Protein AF-A0A7S2CDF9-F1 (afdb_monomer)

Nearest PDB structures (foldseek):
  5vot-assembly1_G  TM=5.058E-01  e=6.006E+00  Rattus norvegicus

Solvent-accessible surface area (backbone atoms only — not comparable to full-atom values): 10923 Å² total; per-residue (Å²): 136,83,83,78,74,82,75,76,84,87,80,72,85,72,79,72,66,89,80,47,72,50,45,56,50,13,51,52,32,35,52,52,11,50,41,24,54,78,42,46,69,57,45,59,43,66,52,103,54,102,50,75,40,84,44,85,69,77,75,75,76,79,76,70,77,74,69,83,80,68,97,65,74,93,70,85,72,75,78,77,80,76,66,86,74,40,54,68,56,45,43,50,40,26,42,51,11,27,53,38,28,25,51,10,32,51,32,37,52,82,58,93,39,56,67,26,41,33,44,24,10,52,28,23,34,54,24,11,52,49,35,39,49,40,44,36,56,56,72,33,65,75,45,91,66,99,48,72,59,51,56,52,14,51,51,30,31,53,49,9,55,43,29,54,78,63,51,69,76,68,80,71,75,74,77,74,72,69,66,72,70,66,69,75,77,118

Foldseek 3Di:
DDPPPPDDDPDDDPPPPPDDPLQVVLVVLLVQLCCLQPPVVQQCDDDPDPDHRVDDDPPQPPPPVDDPDDPDDPDPPPPHDPDPDALVNSLVSNLVSLVSNLVSLLSNPVPLDLNSLLSSLVSLLVSLVSLVCSCCVRVVVVPDDDDCSNVSSVVSNVSSVCSNPVPDHPDDPPPPPPVVVVVVPD

Sequence (186 aa):
EEIRVLQYPQAGIPRMPHGDFSDLSALVMVGAACAMMFKPASMFTPLPLPLKPFFDVPPPPAVEEAAPVEEAAPVDVPPPVADPMTPALESMIRMCGGFIFILGCALFTVRWNTLNGKLTGLACIACGANIAYTTYQVLDKEVFMPRPFYGAAAWCFLTGVKLMFFANPMLKPAAVDKDDSVKKKK

Structure (mmCIF, N/CA/C/O backbone):
data_AF-A0A7S2CDF9-F1
#
_entry.id   AF-A0A7S2CDF9-F1
#
loop_
_atom_site.group_PDB
_atom_site.id
_atom_site.type_symbol
_atom_site.label_atom_id
_atom_site.label_alt_id
_atom_site.label_comp_id
_atom_site.label_asym_id
_atom_site.label_entity_id
_atom_site.label_seq_id
_atom_site.pdbx_PDB_ins_code
_atom_site.Cartn_x
_atom_site.Cartn_y
_atom_site.Cartn_z
_atom_site.occupancy
_atom_site.B_iso_or_equiv
_atom_site.auth_seq_id
_atom_site.auth_comp_id
_atom_site.auth_asym_id
_atom_site.auth_atom_id
_atom_site.pdbx_PDB_model_num
ATOM 1 N N . GLU A 1 1 ? -0.607 7.184 -46.685 1.00 50.19 1 GLU A N 1
ATOM 2 C CA . GLU A 1 1 ? -0.710 8.242 -45.665 1.00 50.19 1 GLU A CA 1
ATOM 3 C C . GLU A 1 1 ? 0.462 8.065 -44.716 1.00 50.19 1 GLU A C 1
ATOM 5 O O . GLU A 1 1 ? 0.525 7.099 -43.968 1.00 50.19 1 GLU A O 1
ATOM 10 N N . GLU A 1 2 ? 1.496 8.867 -44.932 1.00 45.16 2 GLU A N 1
ATOM 11 C CA . GLU A 1 2 ? 2.811 8.705 -44.320 1.00 45.16 2 GLU A CA 1
ATOM 12 C C . GLU A 1 2 ? 2.792 9.434 -42.972 1.00 45.16 2 GLU A C 1
ATOM 14 O O . GLU A 1 2 ? 2.811 10.664 -42.919 1.00 45.16 2 GLU A O 1
ATOM 19 N N . ILE A 1 3 ? 2.685 8.689 -41.870 1.00 47.50 3 ILE A N 1
ATOM 20 C CA . ILE A 1 3 ? 2.777 9.264 -40.526 1.00 47.50 3 ILE A CA 1
ATOM 21 C C . ILE A 1 3 ? 4.238 9.678 -40.322 1.00 47.50 3 ILE A C 1
ATOM 23 O O . ILE A 1 3 ? 5.070 8.890 -39.873 1.00 47.50 3 ILE A O 1
ATOM 27 N N . ARG A 1 4 ? 4.571 10.922 -40.688 1.00 43.94 4 ARG A N 1
ATOM 28 C CA . ARG A 1 4 ? 5.838 11.559 -40.313 1.00 43.94 4 ARG A CA 1
ATOM 29 C C . ARG A 1 4 ? 5.857 11.724 -38.801 1.00 43.94 4 ARG A C 1
ATOM 31 O O . ARG A 1 4 ? 5.366 12.710 -38.256 1.00 43.94 4 ARG A O 1
ATOM 38 N N . VAL A 1 5 ? 6.441 10.744 -38.124 1.00 47.56 5 VAL A N 1
ATOM 39 C CA . VAL A 1 5 ? 6.848 10.866 -36.727 1.00 47.56 5 VAL A CA 1
ATOM 40 C C . VAL A 1 5 ? 7.951 11.922 -36.690 1.00 47.56 5 VAL A C 1
ATOM 42 O O . VAL A 1 5 ? 9.089 11.658 -37.071 1.00 47.56 5 VAL A O 1
ATOM 45 N N . LEU A 1 6 ? 7.589 13.145 -36.302 1.00 45.25 6 LEU A N 1
ATOM 46 C CA . LEU A 1 6 ? 8.513 14.247 -36.044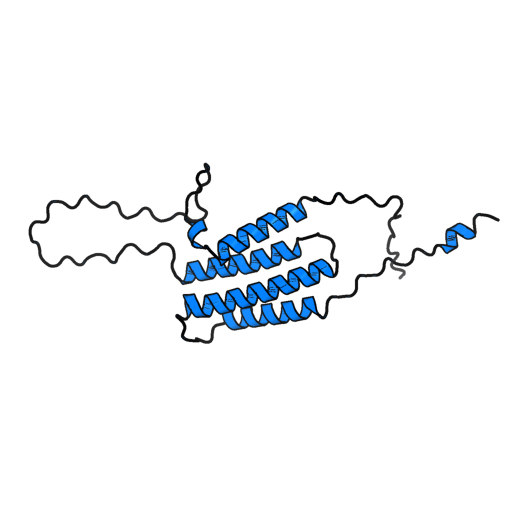 1.00 45.25 6 LEU A CA 1
ATOM 47 C C . LEU A 1 6 ? 9.556 13.796 -35.008 1.00 45.25 6 LEU A C 1
ATOM 49 O O . LEU A 1 6 ? 9.307 13.794 -33.804 1.00 45.25 6 LEU A O 1
ATOM 53 N N . GLN A 1 7 ? 10.727 13.378 -35.488 1.00 46.00 7 GLN A N 1
ATOM 54 C CA . GLN A 1 7 ? 11.901 13.129 -34.661 1.00 46.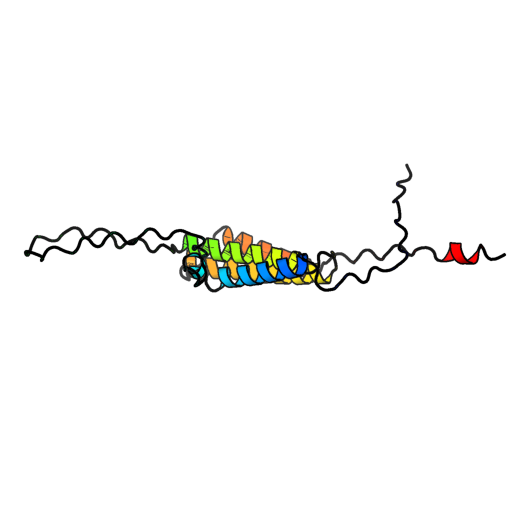00 7 GLN A CA 1
ATOM 55 C C . GLN A 1 7 ? 12.475 14.474 -34.213 1.00 46.00 7 GLN A C 1
ATOM 57 O O . GLN A 1 7 ? 12.997 15.243 -35.019 1.00 46.00 7 GLN A O 1
ATOM 62 N N . TYR A 1 8 ? 12.396 14.757 -32.913 1.00 42.59 8 TYR A N 1
ATOM 63 C CA . TYR A 1 8 ? 13.126 15.871 -32.316 1.00 42.59 8 TYR A CA 1
ATOM 64 C C . TYR A 1 8 ? 14.634 15.558 -32.309 1.00 42.59 8 TYR A C 1
ATOM 66 O O . TYR A 1 8 ? 15.024 14.476 -31.853 1.00 42.59 8 TYR A O 1
ATOM 74 N N . PRO A 1 9 ? 15.500 16.469 -32.790 1.00 47.16 9 PRO A N 1
ATOM 75 C CA . PRO A 1 9 ? 16.939 16.245 -32.825 1.00 47.16 9 PRO A CA 1
ATOM 76 C C . PRO A 1 9 ? 17.515 16.143 -31.405 1.00 47.16 9 PRO A C 1
ATOM 78 O O . PRO A 1 9 ? 17.477 17.087 -30.620 1.00 47.16 9 PRO A O 1
ATOM 81 N N . GLN A 1 10 ? 18.075 14.975 -31.089 1.00 56.50 10 GLN A N 1
ATOM 82 C CA . GLN A 1 10 ? 18.788 14.666 -29.844 1.00 56.50 10 GLN A CA 1
ATOM 83 C C . GLN A 1 10 ? 20.235 15.191 -29.911 1.00 56.50 10 GLN A C 1
ATOM 85 O O . GLN A 1 10 ? 21.187 14.416 -30.000 1.00 56.50 10 GLN A O 1
ATOM 90 N N . ALA A 1 11 ? 20.419 16.512 -29.906 1.00 50.03 11 ALA A N 1
ATOM 91 C CA . ALA A 1 11 ? 21.741 17.135 -29.836 1.00 50.03 11 ALA A CA 1
ATOM 92 C C . ALA A 1 11 ? 21.957 17.761 -28.450 1.00 50.03 11 ALA A C 1
ATOM 94 O O . ALA A 1 11 ? 21.448 18.837 -28.155 1.00 50.03 11 ALA A O 1
ATOM 95 N N . GLY A 1 12 ? 22.722 17.055 -27.611 1.00 50.34 12 GLY A N 1
ATOM 96 C CA . GLY A 1 12 ? 23.056 17.442 -26.241 1.00 50.34 12 GLY A CA 1
ATOM 97 C C . GLY A 1 12 ? 22.211 16.673 -25.240 1.00 50.34 12 GLY A C 1
ATOM 98 O O . GLY A 1 12 ? 21.148 17.143 -24.866 1.00 50.34 12 GLY A O 1
ATOM 99 N N . ILE A 1 13 ? 22.672 15.485 -24.824 1.00 55.19 13 ILE A N 1
ATOM 100 C CA . ILE A 1 13 ? 22.040 14.708 -23.748 1.00 55.19 13 ILE A CA 1
ATOM 101 C C . ILE A 1 13 ? 21.943 15.648 -22.543 1.00 55.19 13 ILE A C 1
ATOM 103 O O . ILE A 1 13 ? 22.986 15.951 -21.949 1.00 55.19 13 ILE A O 1
ATOM 107 N N . PRO A 1 14 ? 20.745 16.138 -22.170 1.00 54.97 14 PRO A N 1
ATOM 108 C CA . PRO A 1 14 ? 20.609 16.870 -20.932 1.00 54.97 14 PRO A CA 1
ATOM 109 C C . PRO A 1 14 ? 21.028 15.864 -19.868 1.00 54.97 14 PRO A C 1
ATOM 111 O O . PRO A 1 14 ? 20.448 14.775 -19.789 1.00 54.97 14 PRO A O 1
ATOM 114 N N . ARG A 1 15 ? 22.077 16.173 -19.096 1.00 53.56 15 ARG A N 1
ATOM 115 C CA . ARG A 1 15 ? 22.289 15.508 -17.810 1.00 53.56 15 ARG A CA 1
ATOM 116 C C . ARG A 1 15 ? 20.998 15.754 -17.053 1.00 53.56 15 ARG A C 1
ATOM 118 O O . ARG A 1 15 ? 20.810 16.843 -16.529 1.00 53.56 15 ARG A O 1
ATOM 125 N N . MET A 1 16 ? 20.072 14.805 -17.115 1.00 50.56 16 MET A N 1
ATOM 126 C CA . MET A 1 16 ? 18.834 14.933 -16.374 1.00 50.56 16 MET A CA 1
ATOM 127 C C . MET A 1 16 ? 19.269 14.863 -14.917 1.00 50.56 16 MET A C 1
ATOM 129 O O . MET A 1 16 ? 19.867 13.846 -14.538 1.00 50.56 16 MET A O 1
ATOM 133 N N . PRO A 1 17 ? 19.126 15.962 -14.167 1.00 52.62 17 PRO A N 1
ATOM 134 C CA . PRO A 1 17 ? 19.620 16.023 -12.811 1.00 52.62 17 PRO A CA 1
ATOM 135 C C . PRO A 1 17 ? 18.918 14.910 -12.038 1.00 52.62 17 PRO A C 1
ATOM 137 O O . PRO A 1 17 ? 17.702 14.891 -11.908 1.00 52.62 17 PRO A O 1
ATOM 140 N N . HIS A 1 18 ? 19.680 13.916 -11.590 1.00 50.41 18 HIS A N 1
ATOM 141 C CA . HIS A 1 18 ? 19.177 12.972 -10.606 1.00 50.41 18 HIS A CA 1
ATOM 142 C C . HIS A 1 18 ? 18.735 13.799 -9.387 1.00 50.41 18 HIS A C 1
ATOM 144 O O . HIS A 1 18 ? 19.562 14.510 -8.817 1.00 50.41 18 HIS A O 1
ATOM 150 N N . GLY A 1 19 ? 17.435 13.775 -9.064 1.00 56.75 19 GLY A N 1
ATOM 151 C CA . GLY A 1 19 ? 16.815 14.674 -8.080 1.00 56.75 19 GLY A CA 1
ATOM 152 C C . GLY A 1 19 ? 15.595 15.470 -8.570 1.00 56.75 19 GLY A C 1
ATOM 153 O O . GLY A 1 19 ? 15.338 16.550 -8.042 1.00 56.75 19 GLY A O 1
ATOM 154 N N . ASP A 1 20 ? 14.844 14.977 -9.559 1.00 75.94 20 ASP A N 1
ATOM 155 C CA . ASP A 1 20 ? 13.615 15.636 -10.014 1.00 75.94 20 ASP A CA 1
ATOM 156 C C . ASP A 1 20 ? 12.506 15.557 -8.945 1.00 75.94 20 ASP A C 1
ATOM 158 O O . ASP A 1 20 ? 12.428 14.613 -8.154 1.00 75.94 20 ASP A O 1
ATOM 162 N N . PHE A 1 21 ? 11.598 16.540 -8.941 1.00 83.94 21 PHE A N 1
ATOM 163 C CA . PHE A 1 21 ? 10.460 16.635 -8.011 1.00 83.94 21 PHE A CA 1
ATOM 164 C C . PHE A 1 21 ? 9.627 15.341 -7.923 1.00 83.94 21 PHE A C 1
ATOM 166 O O . PHE A 1 21 ? 9.031 15.046 -6.883 1.00 83.94 21 PHE A O 1
ATOM 173 N N . SER A 1 22 ? 9.609 14.540 -8.992 1.00 85.00 22 SER A N 1
ATOM 174 C CA . SER A 1 22 ? 8.950 13.236 -9.011 1.00 85.00 22 SER A CA 1
ATOM 175 C C . SER A 1 22 ? 9.561 12.228 -8.045 1.00 85.00 22 SER A C 1
ATOM 177 O O . SER A 1 22 ? 8.813 11.504 -7.401 1.00 85.00 22 SER A O 1
ATOM 179 N N . ASP A 1 23 ? 10.888 12.184 -7.911 1.00 86.94 23 ASP A N 1
ATOM 180 C CA . ASP A 1 23 ? 11.562 11.216 -7.040 1.00 86.94 23 ASP A CA 1
ATOM 181 C C . ASP A 1 23 ? 11.316 11.573 -5.570 1.00 86.94 23 ASP A C 1
ATOM 183 O O . ASP A 1 23 ? 11.057 10.698 -4.743 1.00 86.94 23 ASP A O 1
ATOM 187 N N . LEU A 1 24 ? 11.298 12.875 -5.259 1.00 90.19 24 LEU A N 1
ATOM 188 C CA . LEU A 1 24 ? 10.897 13.366 -3.943 1.00 90.19 24 LEU A CA 1
ATOM 189 C C . LEU A 1 24 ? 9.427 13.038 -3.652 1.00 90.19 24 LEU A C 1
ATOM 191 O O . LEU A 1 24 ? 9.114 12.528 -2.578 1.00 90.19 24 LEU A O 1
ATOM 195 N N . SER A 1 25 ? 8.533 13.280 -4.615 1.00 91.81 25 SER A N 1
ATOM 196 C CA . SER A 1 25 ? 7.108 12.945 -4.487 1.00 91.81 25 SER A CA 1
ATOM 197 C C . SER A 1 25 ? 6.907 11.444 -4.268 1.00 91.81 25 SER A C 1
ATOM 199 O O . SER A 1 25 ? 6.173 11.046 -3.367 1.00 91.81 25 SER A O 1
ATOM 201 N N . ALA A 1 26 ? 7.616 10.608 -5.027 1.00 92.38 26 ALA A N 1
ATOM 202 C CA . ALA A 1 26 ? 7.595 9.159 -4.894 1.00 92.38 26 ALA A CA 1
ATOM 203 C C . ALA A 1 26 ? 8.071 8.711 -3.504 1.00 92.38 26 ALA A C 1
ATOM 205 O O . ALA A 1 26 ? 7.409 7.893 -2.866 1.00 92.38 26 ALA A O 1
ATOM 206 N N . LEU A 1 27 ? 9.167 9.289 -2.996 1.00 93.50 27 LEU A N 1
ATOM 207 C CA . LEU A 1 27 ? 9.684 8.997 -1.657 1.00 93.50 27 LEU A CA 1
ATOM 208 C C . LEU A 1 27 ? 8.674 9.373 -0.562 1.00 93.50 27 LEU A C 1
ATOM 210 O O . LEU A 1 27 ? 8.431 8.581 0.350 1.00 93.50 27 LEU A O 1
ATOM 214 N N . VAL A 1 28 ? 8.056 10.554 -0.666 1.00 95.50 28 VAL A N 1
ATOM 215 C CA . VAL A 1 28 ? 7.027 11.015 0.279 1.00 95.50 28 VAL A CA 1
ATOM 216 C C . VAL A 1 28 ? 5.807 10.096 0.241 1.00 95.50 28 VAL A C 1
ATOM 218 O O . VAL A 1 28 ? 5.317 9.695 1.296 1.00 95.50 28 VAL A O 1
ATOM 221 N N . MET A 1 29 ? 5.347 9.705 -0.950 1.00 96.25 29 MET A N 1
ATOM 222 C CA . MET A 1 29 ? 4.216 8.786 -1.107 1.00 96.25 29 MET A CA 1
ATOM 223 C C . MET A 1 29 ? 4.517 7.406 -0.528 1.00 96.25 29 MET A C 1
ATOM 225 O O . MET A 1 29 ? 3.684 6.863 0.191 1.00 96.25 29 MET A O 1
ATOM 229 N N . VAL A 1 30 ? 5.710 6.858 -0.774 1.00 96.44 30 VAL A N 1
ATOM 230 C CA . VAL A 1 30 ? 6.141 5.580 -0.187 1.00 96.44 30 VAL A CA 1
ATOM 231 C C . VAL A 1 30 ? 6.196 5.671 1.341 1.00 96.44 30 VAL A C 1
ATOM 233 O O . VAL A 1 30 ? 5.680 4.788 2.024 1.00 96.44 30 VAL A O 1
ATOM 236 N N . GLY A 1 31 ? 6.755 6.752 1.892 1.00 96.62 31 GLY A N 1
ATOM 237 C CA . GLY A 1 31 ? 6.795 6.976 3.339 1.00 96.62 31 GLY A CA 1
ATOM 238 C C . GLY A 1 31 ? 5.399 7.071 3.964 1.00 96.62 31 GLY A C 1
ATOM 239 O O . GLY A 1 31 ? 5.116 6.389 4.951 1.00 96.62 31 GLY A O 1
ATOM 240 N N . ALA A 1 32 ? 4.507 7.862 3.362 1.00 96.56 32 ALA A N 1
ATOM 241 C CA . ALA A 1 32 ? 3.124 8.012 3.811 1.00 96.56 32 ALA A CA 1
ATOM 242 C C . ALA A 1 32 ? 2.344 6.691 3.717 1.00 96.56 32 ALA A C 1
ATOM 244 O O . ALA A 1 32 ? 1.644 6.317 4.657 1.00 96.56 32 ALA A O 1
ATOM 245 N N . ALA A 1 33 ? 2.519 5.948 2.623 1.00 97.62 33 ALA A N 1
ATOM 246 C CA . ALA A 1 33 ? 1.928 4.631 2.439 1.00 97.62 33 ALA A CA 1
ATOM 247 C C . ALA A 1 33 ? 2.359 3.642 3.529 1.00 97.62 33 ALA A C 1
ATOM 249 O O . ALA A 1 33 ? 1.508 2.998 4.143 1.00 97.62 33 ALA A O 1
ATOM 250 N N . CYS A 1 34 ? 3.660 3.566 3.826 1.00 97.62 34 CYS A N 1
ATOM 251 C CA . CYS A 1 34 ? 4.174 2.731 4.910 1.00 97.62 34 CYS A CA 1
ATOM 252 C C . CYS A 1 34 ? 3.571 3.132 6.265 1.00 97.62 34 CYS A C 1
ATOM 254 O O . CYS A 1 34 ? 3.152 2.261 7.028 1.00 97.62 34 CYS A O 1
ATOM 256 N N . ALA A 1 35 ? 3.465 4.433 6.556 1.00 96.69 35 ALA A N 1
ATOM 257 C CA . ALA A 1 35 ? 2.821 4.906 7.781 1.00 96.69 35 ALA A CA 1
ATOM 258 C C . ALA A 1 35 ? 1.350 4.452 7.864 1.00 96.69 35 ALA A C 1
ATOM 260 O O . ALA A 1 35 ? 0.932 3.937 8.898 1.00 96.69 35 ALA A O 1
ATOM 261 N N . MET A 1 36 ? 0.592 4.548 6.767 1.00 97.12 36 MET A N 1
ATOM 262 C CA . MET A 1 36 ? -0.803 4.086 6.699 1.00 97.12 36 MET A CA 1
ATOM 263 C C . MET A 1 36 ? -0.948 2.571 6.872 1.00 97.12 36 MET A C 1
ATOM 265 O O . MET A 1 36 ? -1.880 2.118 7.532 1.00 97.12 36 MET A O 1
ATOM 269 N N . MET A 1 37 ? -0.044 1.782 6.287 1.00 97.25 37 MET A N 1
ATOM 270 C CA . MET A 1 37 ? -0.099 0.316 6.336 1.00 97.25 37 MET A CA 1
ATOM 271 C C . MET A 1 37 ? 0.278 -0.242 7.714 1.00 97.25 37 MET A C 1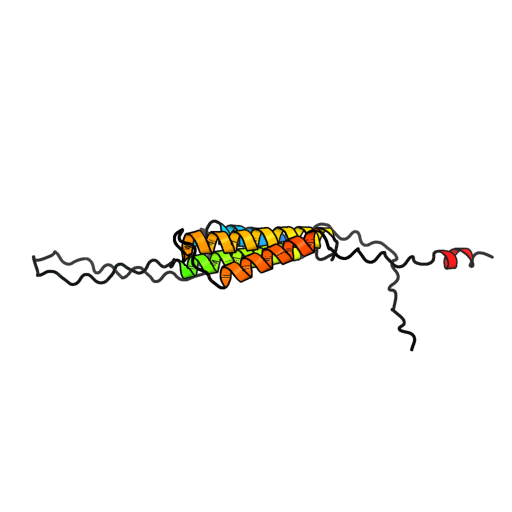
ATOM 273 O O . MET A 1 37 ? -0.368 -1.174 8.195 1.00 97.25 37 MET A O 1
ATOM 277 N N . PHE A 1 38 ? 1.317 0.313 8.346 1.00 96.62 38 PHE A N 1
ATOM 278 C CA . PHE A 1 38 ? 1.881 -0.230 9.588 1.00 96.62 38 PHE A CA 1
ATOM 279 C C . PHE A 1 38 ? 1.412 0.495 10.851 1.00 96.62 38 PHE A C 1
ATOM 281 O O . PHE A 1 38 ? 1.412 -0.102 11.925 1.00 96.62 38 PHE A O 1
ATOM 288 N N . LYS A 1 39 ? 1.010 1.767 10.749 1.00 95.38 39 LYS A N 1
ATOM 289 C CA . LYS A 1 39 ? 0.566 2.580 11.889 1.00 95.38 39 LYS A CA 1
ATOM 290 C C . LYS A 1 39 ? -0.644 3.457 11.519 1.00 95.38 39 LYS A C 1
ATOM 292 O O . LYS A 1 39 ? -0.569 4.675 11.656 1.00 95.38 39 LYS A O 1
ATOM 297 N N . PRO A 1 40 ? -1.788 2.873 11.113 1.00 94.88 40 PRO A N 1
ATOM 298 C CA . PRO A 1 40 ? -2.968 3.636 10.679 1.00 94.88 40 PRO A CA 1
ATOM 299 C C . PRO A 1 40 ? -3.465 4.647 11.729 1.00 94.88 40 PRO A C 1
ATOM 301 O O . PRO A 1 40 ? -3.945 5.723 11.374 1.00 94.88 40 PRO A O 1
ATOM 304 N N . ALA A 1 41 ? -3.269 4.359 13.022 1.00 91.75 41 ALA A N 1
ATOM 305 C CA . ALA A 1 41 ? -3.595 5.261 14.130 1.00 91.75 41 ALA A CA 1
ATOM 306 C C . ALA A 1 41 ? -2.860 6.615 14.087 1.00 91.75 41 ALA A C 1
ATOM 308 O O . ALA A 1 41 ? -3.344 7.595 14.656 1.00 91.75 41 ALA A O 1
ATOM 309 N N . SER A 1 42 ? -1.727 6.724 13.379 1.00 91.94 42 SER A N 1
ATOM 310 C CA . SER A 1 42 ? -1.027 8.006 13.246 1.00 91.94 42 SER A CA 1
ATOM 311 C C . SER A 1 42 ? -1.852 9.063 12.510 1.00 91.94 42 SER A C 1
ATOM 313 O O . SER A 1 42 ? -1.578 10.243 12.681 1.00 91.94 42 SER A O 1
ATOM 315 N N . MET A 1 43 ? -2.873 8.674 11.735 1.00 92.25 43 MET A N 1
ATOM 316 C CA . MET A 1 43 ? -3.761 9.616 11.036 1.00 92.25 43 MET A CA 1
ATOM 317 C C . MET A 1 43 ? -4.676 10.418 11.972 1.00 92.25 43 MET A C 1
ATOM 319 O O . MET A 1 43 ? -5.195 11.460 11.577 1.00 92.25 43 MET A O 1
ATOM 323 N N . PHE A 1 44 ? -4.823 9.955 13.213 1.00 90.50 44 PHE A N 1
ATOM 324 C CA . PHE A 1 44 ? -5.619 10.583 14.270 1.00 90.50 44 PHE A CA 1
ATOM 325 C C . PHE A 1 44 ? -4.741 11.281 15.314 1.00 90.50 44 PHE A C 1
ATOM 327 O O . PHE A 1 44 ? -5.243 11.974 16.194 1.00 90.50 44 PHE A O 1
ATOM 334 N N . THR A 1 45 ? -3.419 11.090 15.244 1.00 87.62 45 THR A N 1
ATOM 335 C CA . THR A 1 45 ? -2.491 11.646 16.229 1.00 87.62 45 THR A CA 1
ATOM 336 C C . THR A 1 45 ? -2.056 13.045 15.790 1.00 87.62 45 THR A C 1
ATOM 338 O O . THR A 1 45 ? -1.547 13.186 14.675 1.00 87.62 45 THR A O 1
ATOM 341 N N . PRO A 1 46 ? -2.205 14.083 16.633 1.00 87.12 46 PRO A N 1
ATOM 342 C CA . PRO A 1 46 ? -1.652 15.393 16.324 1.00 87.12 46 PRO A CA 1
ATOM 343 C C . PRO A 1 46 ? -0.126 15.294 16.269 1.00 87.12 46 PRO A C 1
ATOM 345 O O . PRO A 1 46 ? 0.513 14.715 17.151 1.00 87.12 46 PRO A O 1
ATOM 348 N N . LEU A 1 47 ? 0.469 15.841 15.212 1.00 85.56 47 LEU A N 1
ATOM 349 C CA . LEU A 1 47 ? 1.921 15.944 15.119 1.00 85.56 47 LEU A CA 1
ATOM 350 C C . LEU A 1 47 ? 2.407 17.064 16.054 1.00 85.56 47 LEU A C 1
ATOM 352 O O . LEU A 1 47 ? 1.668 18.016 16.289 1.00 85.56 47 LEU A O 1
ATOM 356 N N . PRO A 1 48 ? 3.660 17.030 16.544 1.00 86.06 48 PRO A N 1
ATOM 357 C CA . PRO A 1 48 ? 4.242 18.109 17.360 1.00 86.06 48 PRO A CA 1
ATOM 358 C C . PRO A 1 48 ? 4.459 19.431 16.585 1.00 86.06 48 PRO A C 1
ATOM 360 O O . PRO A 1 48 ? 5.127 20.344 17.059 1.00 86.06 48 PRO A O 1
ATOM 363 N N . LEU A 1 49 ? 3.917 19.521 15.373 1.00 85.00 49 LEU A N 1
ATOM 364 C CA . LEU A 1 49 ? 3.939 20.663 14.469 1.00 85.00 49 LEU A CA 1
ATOM 365 C C . LEU A 1 49 ? 2.543 21.313 14.473 1.00 85.00 49 LEU A C 1
ATOM 367 O O . LEU A 1 49 ? 1.587 20.669 14.895 1.00 85.00 49 LEU A O 1
ATOM 371 N N . PRO A 1 50 ? 2.355 22.540 13.952 1.00 91.19 50 PRO A N 1
ATOM 372 C CA . PRO A 1 50 ? 1.035 23.190 13.874 1.00 91.19 50 PRO A CA 1
ATOM 373 C C . PRO A 1 50 ? 0.046 22.510 12.897 1.00 91.19 50 PRO A C 1
ATOM 375 O O . PRO A 1 50 ? -0.908 23.132 12.431 1.00 91.19 50 PRO A O 1
ATOM 378 N N . LEU A 1 51 ? 0.275 21.241 12.553 1.00 89.56 51 LEU A N 1
ATOM 379 C CA . LEU A 1 51 ? -0.555 20.441 11.670 1.00 89.56 51 LEU A CA 1
ATOM 380 C C . LEU A 1 51 ? -1.578 19.662 12.495 1.00 89.56 51 LEU A C 1
ATOM 382 O O . LEU A 1 51 ? -1.227 18.883 13.382 1.00 89.56 51 LEU A O 1
ATOM 386 N N . LYS A 1 52 ? -2.852 19.864 12.163 1.00 89.38 52 LYS A N 1
ATOM 387 C CA . LYS A 1 52 ? -3.950 19.059 12.697 1.00 89.38 52 LYS A CA 1
ATOM 388 C C . LYS A 1 52 ? -3.865 17.612 12.177 1.00 89.38 52 LYS A C 1
ATOM 390 O O . LYS A 1 52 ? -3.265 17.388 11.121 1.00 89.38 52 LYS A O 1
ATOM 395 N N . PRO A 1 53 ? -4.465 16.643 12.889 1.00 90.12 53 PRO A N 1
ATOM 396 C CA . PRO A 1 53 ? -4.670 15.295 12.365 1.00 90.12 53 PRO A CA 1
ATOM 397 C C . PRO A 1 53 ? -5.439 15.306 11.036 1.00 90.12 53 PRO A C 1
ATOM 399 O O . PRO A 1 53 ? -6.144 16.265 10.725 1.00 90.12 53 PRO A O 1
ATOM 402 N N . PHE A 1 54 ? -5.328 14.223 10.264 1.00 88.25 54 PHE A N 1
ATOM 403 C CA . PHE A 1 54 ? -6.088 14.070 9.016 1.00 88.25 54 PHE A CA 1
ATOM 404 C C . PHE A 1 54 ? -7.576 13.835 9.268 1.00 88.25 54 PHE A C 1
ATOM 406 O O . PHE A 1 54 ? -8.410 14.256 8.470 1.00 88.25 54 PHE A O 1
ATOM 413 N N . PHE A 1 55 ? -7.892 13.152 10.365 1.00 8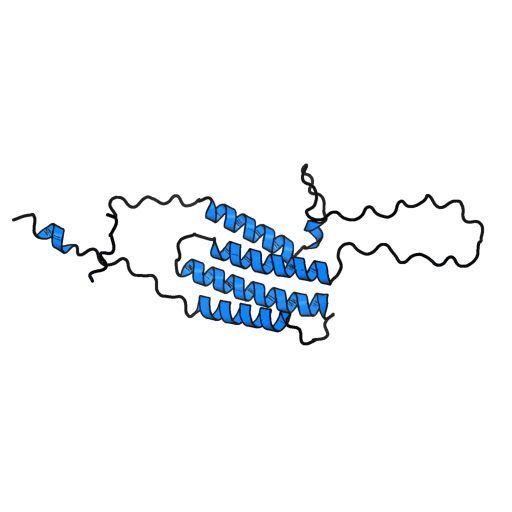7.62 55 PHE A N 1
ATOM 414 C CA . PHE A 1 55 ? -9.254 12.885 10.790 1.00 87.62 55 PHE A CA 1
ATOM 415 C C . PHE A 1 55 ? -9.480 13.501 12.163 1.00 87.62 55 PHE A C 1
ATOM 417 O O . PHE A 1 55 ? -8.691 13.280 13.084 1.00 87.62 55 PHE A O 1
ATOM 424 N N . ASP A 1 56 ? -10.570 14.250 12.298 1.00 85.56 56 ASP A N 1
ATOM 425 C CA . ASP A 1 56 ? -11.002 14.750 13.592 1.00 85.56 56 ASP A CA 1
ATOM 426 C C . ASP A 1 56 ? -11.485 13.571 14.442 1.00 85.56 56 ASP A C 1
ATOM 428 O O . ASP A 1 56 ? -12.373 12.811 14.048 1.00 85.56 56 ASP A O 1
ATOM 432 N N . VAL A 1 57 ? -10.884 13.406 15.617 1.00 78.75 57 VAL A N 1
ATOM 433 C CA . VAL A 1 57 ? -11.425 12.516 16.644 1.00 78.75 57 VAL A CA 1
ATOM 434 C C . VAL A 1 57 ? -12.546 13.292 17.333 1.00 78.75 57 VAL A C 1
ATOM 436 O O . VAL A 1 57 ? -12.297 14.428 17.753 1.00 78.75 57 VAL A O 1
ATOM 439 N N . PRO A 1 58 ? -13.768 12.735 17.450 1.00 73.50 58 PRO A N 1
ATOM 440 C CA . PRO A 1 58 ? -14.809 13.363 18.248 1.00 73.50 58 PRO A CA 1
ATOM 441 C C . PRO A 1 58 ? -14.236 13.680 19.631 1.00 73.50 58 PRO A C 1
ATOM 443 O O . PRO A 1 58 ? -13.553 12.817 20.196 1.00 73.50 58 PRO A O 1
ATOM 446 N N . PRO A 1 59 ? -14.455 14.889 20.179 1.00 64.12 59 PRO A N 1
ATOM 447 C CA . PRO A 1 59 ? -14.011 15.165 21.533 1.00 64.12 59 PRO A CA 1
ATOM 448 C C . PRO A 1 59 ? -14.582 14.068 22.438 1.00 64.12 59 PRO A C 1
ATOM 450 O O . PRO A 1 59 ? -15.754 13.705 22.263 1.00 64.12 59 PRO A O 1
ATOM 453 N N . PRO A 1 60 ? -13.779 13.500 23.361 1.00 63.06 60 PRO A N 1
ATOM 454 C CA . PRO A 1 60 ? -14.335 12.595 24.353 1.00 63.06 60 PRO A CA 1
ATOM 455 C C . PRO A 1 60 ? -15.535 13.310 24.983 1.00 63.06 60 PRO A C 1
ATOM 457 O O . PRO A 1 60 ? -15.447 14.529 25.190 1.00 63.06 60 PRO A O 1
ATOM 460 N N . PRO A 1 61 ? -16.669 12.614 25.205 1.00 63.84 61 PRO A N 1
ATOM 461 C CA . PRO A 1 61 ? -17.824 13.238 25.825 1.00 63.84 61 PRO A CA 1
ATOM 462 C C . PRO A 1 61 ? -17.320 13.954 27.064 1.00 63.84 61 PRO A C 1
ATOM 464 O O . PRO A 1 61 ? -16.509 13.394 27.808 1.00 63.84 61 PRO A O 1
ATOM 467 N N . ALA A 1 62 ? -17.724 15.218 27.210 1.00 66.31 62 ALA A N 1
ATOM 468 C CA . ALA A 1 62 ? -17.407 15.975 28.401 1.00 66.31 62 ALA A CA 1
ATOM 469 C C . ALA A 1 62 ? -17.782 15.072 29.570 1.00 66.31 62 ALA A C 1
ATOM 471 O O . ALA A 1 62 ? -18.934 14.653 29.678 1.00 66.31 62 ALA A O 1
ATOM 472 N N . VAL A 1 63 ? -16.780 14.667 30.348 1.00 59.88 63 VAL A N 1
ATOM 473 C CA . VAL A 1 63 ? -17.022 13.931 31.575 1.00 59.88 63 VAL A CA 1
ATOM 474 C C . VAL A 1 63 ? -17.758 14.952 32.424 1.00 59.88 63 VAL A C 1
ATOM 476 O O . VAL A 1 63 ? -17.123 15.857 32.960 1.00 59.88 63 VAL A O 1
ATOM 479 N N . GLU A 1 64 ? -19.093 14.916 32.413 1.00 63.22 64 GLU A N 1
ATOM 480 C CA . GLU A 1 64 ? -19.882 15.632 33.402 1.00 63.22 64 GLU A CA 1
ATOM 481 C C . GLU A 1 64 ? -19.319 15.150 34.727 1.00 63.22 64 GLU A C 1
ATOM 483 O O . GLU A 1 64 ? -19.375 13.959 35.036 1.00 63.22 64 GLU A O 1
ATOM 488 N N . GLU A 1 65 ? -18.610 16.057 35.398 1.00 62.72 65 GLU A N 1
ATOM 489 C CA . GLU A 1 65 ? -17.923 15.827 36.654 1.00 62.72 65 GLU A CA 1
ATOM 490 C C . GLU A 1 65 ? -18.935 15.151 37.570 1.00 62.72 65 GLU A C 1
ATOM 492 O O . GLU A 1 65 ? -19.932 15.764 37.948 1.00 62.72 65 GLU A O 1
ATOM 497 N N . ALA A 1 66 ? -18.758 13.841 37.770 1.00 58.16 66 ALA A N 1
ATOM 498 C CA . ALA A 1 66 ? -19.789 13.002 38.346 1.00 58.16 66 ALA A CA 1
ATOM 499 C C . ALA A 1 66 ? -20.149 13.582 39.711 1.00 58.16 66 ALA A C 1
ATOM 501 O O . ALA A 1 66 ? -19.340 13.541 40.643 1.00 58.16 66 ALA A O 1
ATOM 502 N N . ALA A 1 67 ? -21.347 14.165 39.807 1.00 62.44 67 ALA A N 1
ATOM 503 C CA . ALA A 1 67 ? -21.900 14.595 41.075 1.00 62.44 67 ALA A CA 1
ATOM 504 C C . ALA A 1 67 ? -21.798 13.408 42.050 1.00 62.44 67 ALA A C 1
ATOM 506 O O . ALA A 1 67 ? -21.997 12.265 41.622 1.00 62.44 67 ALA A O 1
ATOM 507 N N . PRO A 1 68 ? -21.429 13.645 43.324 1.00 62.97 68 PRO A N 1
ATOM 508 C CA . PRO A 1 68 ? -21.204 12.580 44.291 1.00 62.97 68 PRO A CA 1
ATOM 509 C C . PRO A 1 68 ? -22.401 11.633 44.287 1.00 62.97 68 PRO A C 1
ATOM 511 O O . PRO A 1 68 ? -23.536 12.049 44.504 1.00 62.97 68 PRO A O 1
ATOM 514 N N . VAL A 1 69 ? -22.116 10.377 43.948 1.00 59.22 69 VAL A N 1
ATOM 515 C CA . VAL A 1 69 ? -23.106 9.341 43.669 1.00 59.22 69 VAL A CA 1
ATOM 516 C C . VAL A 1 69 ? -23.866 9.036 44.956 1.00 59.22 69 VAL A C 1
ATOM 518 O O . VAL A 1 69 ? -23.381 8.306 45.818 1.00 59.22 69 VAL A O 1
ATOM 521 N N . GLU A 1 70 ? -25.054 9.618 45.096 1.00 64.44 70 GLU A N 1
ATOM 522 C CA . GLU A 1 70 ? -26.100 9.059 45.943 1.00 64.44 70 GLU A CA 1
ATOM 523 C C . GLU A 1 70 ? -26.515 7.725 45.302 1.00 64.44 70 GLU A C 1
ATOM 525 O O . GLU A 1 70 ? -26.661 7.643 44.081 1.00 64.44 70 GLU A O 1
ATOM 530 N N . GLU A 1 71 ? -26.605 6.667 46.107 1.00 64.50 71 GLU A N 1
ATOM 531 C CA . GLU A 1 71 ? -26.819 5.267 45.717 1.00 64.50 71 GLU A CA 1
ATOM 532 C C . GLU A 1 71 ? -28.171 5.077 45.000 1.00 64.50 71 GLU A C 1
ATOM 534 O O . GLU A 1 71 ? -29.164 4.633 45.572 1.00 64.50 71 GLU A O 1
ATOM 539 N N . ALA A 1 72 ? -28.233 5.478 43.733 1.00 61.47 72 ALA A N 1
ATOM 540 C CA . ALA A 1 72 ? -29.403 5.374 42.880 1.00 61.47 72 ALA A CA 1
ATOM 541 C C . ALA A 1 72 ? -29.308 4.131 41.985 1.00 61.47 72 ALA A C 1
ATOM 543 O O . ALA A 1 72 ? -28.224 3.700 41.594 1.00 61.47 72 ALA A O 1
ATOM 544 N N . ALA A 1 73 ? -30.484 3.565 41.701 1.00 69.06 73 ALA A N 1
ATOM 545 C CA . ALA A 1 73 ? -30.766 2.368 40.905 1.00 69.06 73 ALA A CA 1
ATOM 546 C C . ALA A 1 73 ? -29.852 2.172 39.673 1.00 69.06 73 ALA A C 1
ATOM 548 O O . ALA A 1 73 ? -29.377 3.162 39.124 1.00 69.06 73 ALA A O 1
ATOM 549 N N . PRO A 1 74 ? -29.647 0.924 39.190 1.00 66.69 74 PRO A N 1
ATOM 550 C CA . PRO A 1 74 ? -28.769 0.619 38.057 1.00 66.69 74 PRO A CA 1
ATOM 551 C C . PRO A 1 74 ? -29.075 1.522 36.858 1.00 66.69 74 PRO A C 1
ATOM 553 O O . PRO A 1 74 ? -30.070 1.343 36.157 1.00 66.69 74 PRO A O 1
ATOM 556 N N . VAL A 1 75 ? -28.215 2.522 36.673 1.00 65.06 75 VAL A N 1
ATOM 557 C CA . VAL A 1 75 ? -28.267 3.463 35.562 1.00 65.06 75 VAL A CA 1
ATOM 558 C C . VAL A 1 75 ? -27.831 2.700 34.323 1.00 65.06 75 VAL A C 1
ATOM 560 O O . VAL A 1 75 ? -26.787 2.049 34.322 1.00 65.06 75 VAL A O 1
ATOM 563 N N . ASP A 1 76 ? -28.656 2.767 33.285 1.00 70.62 76 ASP A N 1
ATOM 564 C CA . ASP A 1 76 ? -28.374 2.240 31.956 1.00 70.62 76 ASP A CA 1
ATOM 565 C C . ASP A 1 76 ? -27.142 2.987 31.414 1.00 70.62 76 ASP A C 1
ATOM 567 O O . ASP A 1 76 ? -27.238 4.113 30.921 1.00 70.62 76 ASP A O 1
ATOM 571 N N . VAL A 1 77 ? -25.948 2.432 31.650 1.00 65.00 77 VAL A N 1
ATOM 572 C CA . VAL A 1 77 ? -24.679 3.078 31.302 1.00 65.00 77 VAL A CA 1
ATOM 573 C C . VAL A 1 77 ? -24.661 3.241 29.781 1.00 65.00 77 VAL A C 1
ATOM 575 O O . VAL A 1 77 ? -24.728 2.229 29.075 1.00 65.00 77 VAL A O 1
ATOM 578 N N . PRO A 1 78 ? -24.578 4.475 29.244 1.00 63.31 78 PRO A N 1
ATOM 579 C CA . PRO A 1 78 ? -24.485 4.661 27.806 1.00 63.31 78 PRO A CA 1
ATOM 580 C C . PRO A 1 78 ? -23.261 3.895 27.286 1.00 63.31 78 PRO A C 1
ATOM 582 O O . PRO A 1 78 ? -22.236 3.835 27.976 1.00 63.31 78 PRO A O 1
ATOM 585 N N . PRO A 1 79 ? -23.352 3.271 26.098 1.00 65.81 79 PRO A N 1
ATOM 586 C CA . PRO A 1 79 ? -22.275 2.447 25.578 1.00 65.81 79 PRO A CA 1
ATOM 587 C C . PRO A 1 79 ? -20.967 3.251 25.546 1.00 65.81 79 PRO A C 1
ATOM 589 O O . PRO A 1 79 ? -20.998 4.454 25.266 1.00 65.81 79 PRO A O 1
ATOM 592 N N . PRO A 1 80 ? -19.823 2.609 25.842 1.00 61.00 80 PRO A N 1
ATOM 593 C CA . PRO A 1 80 ? -18.533 3.278 25.856 1.00 61.00 80 PRO A CA 1
ATOM 594 C C . PRO A 1 80 ? -18.318 4.023 24.539 1.00 61.00 80 PRO A C 1
ATOM 596 O O . PRO A 1 80 ? -18.663 3.525 23.465 1.00 61.00 80 PRO A O 1
ATOM 599 N N . VAL A 1 81 ? -17.767 5.230 24.659 1.00 62.94 81 VAL A N 1
ATOM 600 C CA . VAL A 1 81 ? -17.420 6.133 23.556 1.00 62.94 81 VAL A CA 1
ATOM 601 C C . VAL A 1 81 ? -16.792 5.325 22.435 1.00 62.94 81 VAL A C 1
ATOM 603 O O . VAL A 1 81 ? -15.783 4.655 22.654 1.00 62.94 81 VAL A O 1
ATOM 606 N N . ALA A 1 82 ? -17.427 5.345 21.262 1.00 67.31 82 ALA A N 1
ATOM 607 C CA . ALA A 1 82 ? -16.993 4.556 20.123 1.00 67.31 82 ALA A CA 1
ATOM 608 C C . ALA A 1 82 ? -15.515 4.846 19.835 1.00 67.31 82 ALA A C 1
ATOM 610 O O . ALA A 1 82 ? -15.142 6.002 19.629 1.00 67.31 82 ALA A O 1
ATOM 611 N N . ASP A 1 83 ? -14.686 3.799 19.842 1.00 74.38 83 ASP A N 1
ATOM 612 C CA . ASP A 1 83 ? -13.290 3.897 19.427 1.00 74.38 83 ASP A CA 1
ATOM 613 C C . ASP A 1 83 ? -13.254 4.567 18.040 1.00 74.38 83 ASP A C 1
ATOM 615 O O . ASP A 1 83 ? -13.904 4.064 17.110 1.00 74.38 83 ASP A O 1
ATOM 619 N N . PRO A 1 84 ? -12.562 5.713 17.878 1.00 79.06 84 PRO A N 1
ATOM 620 C CA . PRO A 1 84 ? -12.521 6.411 16.598 1.00 79.06 84 PRO A CA 1
ATOM 621 C C . PRO A 1 84 ? -11.954 5.522 15.485 1.00 79.06 84 PRO A C 1
ATOM 623 O O . PRO A 1 84 ? -12.293 5.720 14.316 1.00 79.06 84 PRO A O 1
ATOM 626 N N . MET A 1 85 ? -11.139 4.515 15.822 1.00 88.19 85 MET A N 1
ATOM 627 C CA . MET A 1 85 ? -10.600 3.551 14.871 1.00 88.19 85 MET A CA 1
ATOM 628 C C . MET A 1 85 ? -11.450 2.278 14.818 1.00 88.19 85 MET A C 1
ATOM 630 O O . MET A 1 85 ? -11.097 1.227 15.349 1.00 88.19 85 MET A O 1
ATOM 634 N N . THR A 1 86 ? -12.568 2.338 14.097 1.00 91.44 86 THR A N 1
ATOM 635 C CA . THR A 1 86 ? -13.314 1.108 13.791 1.00 91.44 86 THR A CA 1
ATOM 636 C C . THR A 1 86 ? -12.476 0.160 12.908 1.00 91.44 86 THR A C 1
ATOM 638 O O . THR A 1 86 ? -11.713 0.632 12.059 1.00 91.44 86 THR A O 1
ATOM 641 N N . PRO A 1 87 ? -12.655 -1.175 12.994 1.00 93.00 87 PRO A N 1
ATOM 642 C CA . PRO A 1 87 ? -11.922 -2.132 12.151 1.00 93.00 87 PRO A CA 1
ATOM 643 C C . PRO A 1 87 ? -12.095 -1.893 10.643 1.00 93.00 87 PRO A C 1
ATOM 645 O O . PRO A 1 87 ? -11.181 -2.115 9.845 1.00 93.00 87 PRO A O 1
ATOM 648 N N . ALA A 1 88 ? -13.275 -1.412 10.238 1.00 92.88 88 ALA A N 1
ATOM 649 C CA . ALA A 1 88 ? -13.555 -1.047 8.853 1.00 92.88 88 ALA A CA 1
ATOM 650 C C . ALA A 1 88 ? -12.725 0.166 8.407 1.00 92.88 88 ALA A C 1
ATOM 652 O O . ALA A 1 88 ? -12.139 0.143 7.322 1.00 92.88 88 ALA A O 1
ATOM 653 N N . LEU A 1 89 ? -12.636 1.194 9.257 1.00 93.50 89 LEU A N 1
ATOM 654 C CA . LEU A 1 89 ? -11.836 2.388 8.996 1.00 93.50 89 LEU A CA 1
ATOM 655 C C . LEU A 1 89 ? -10.341 2.065 8.962 1.00 93.50 89 LEU A C 1
ATOM 657 O O . LEU A 1 89 ? -9.650 2.477 8.030 1.00 93.50 89 LEU A O 1
ATOM 661 N N . GLU A 1 90 ? -9.855 1.263 9.910 1.00 94.69 90 GLU A N 1
ATOM 662 C CA . GLU A 1 90 ? -8.470 0.790 9.916 1.00 94.69 90 GLU A CA 1
ATOM 663 C C . GLU A 1 90 ? -8.131 0.055 8.615 1.00 94.69 90 GLU A C 1
ATOM 665 O O . GLU A 1 90 ? -7.120 0.339 7.965 1.00 94.69 90 GLU A O 1
ATOM 670 N N . SER A 1 91 ? -9.011 -0.858 8.202 1.00 95.94 91 SER A N 1
ATOM 671 C CA . SER A 1 91 ? -8.831 -1.629 6.977 1.00 95.94 91 SER A CA 1
ATOM 672 C C . SER A 1 91 ? -8.785 -0.727 5.749 1.00 95.94 91 SER A C 1
ATOM 674 O O . SER A 1 91 ? -7.917 -0.894 4.893 1.00 95.94 91 SER A O 1
ATOM 676 N N . MET A 1 92 ? -9.672 0.267 5.678 1.00 96.38 92 MET A N 1
ATOM 677 C CA . MET A 1 92 ? -9.684 1.253 4.600 1.00 96.38 92 MET A CA 1
ATOM 678 C C . MET A 1 92 ? -8.371 2.045 4.549 1.00 96.38 92 MET A C 1
ATOM 680 O O . MET A 1 92 ? -7.784 2.166 3.475 1.00 96.38 92 MET A O 1
ATOM 684 N N . ILE A 1 93 ? -7.866 2.531 5.689 1.00 96.69 93 ILE A N 1
ATOM 685 C CA . ILE A 1 93 ? -6.598 3.278 5.753 1.00 96.69 93 ILE A CA 1
ATOM 686 C C . ILE A 1 93 ? -5.435 2.405 5.268 1.00 96.69 93 ILE A C 1
ATOM 688 O O . ILE A 1 93 ? -4.663 2.839 4.410 1.00 96.69 93 ILE A O 1
ATOM 692 N N . ARG A 1 94 ? -5.329 1.161 5.747 1.00 97.75 94 ARG A N 1
ATOM 693 C CA . ARG A 1 94 ? -4.265 0.236 5.326 1.00 97.75 94 ARG A CA 1
ATOM 694 C C . ARG A 1 94 ? -4.348 -0.096 3.834 1.00 97.75 94 ARG A C 1
ATOM 696 O O . ARG A 1 94 ? -3.311 -0.155 3.170 1.00 97.75 94 ARG A O 1
ATOM 703 N N . MET A 1 95 ? -5.552 -0.282 3.288 1.00 97.38 95 MET A N 1
ATOM 704 C CA . MET A 1 95 ? -5.761 -0.517 1.852 1.00 97.38 95 MET A CA 1
ATOM 705 C C . MET A 1 95 ? -5.381 0.707 1.011 1.00 97.38 95 MET A C 1
ATOM 707 O O . MET A 1 95 ? -4.645 0.569 0.033 1.00 97.38 95 MET A O 1
ATOM 711 N N . CYS A 1 96 ? -5.803 1.909 1.416 1.00 97.75 96 CYS A N 1
ATOM 712 C CA . CYS A 1 96 ? -5.393 3.163 0.780 1.00 97.75 96 CYS A CA 1
ATOM 713 C C . CYS A 1 96 ? -3.868 3.333 0.804 1.00 97.75 96 CYS A C 1
ATOM 715 O O . CYS A 1 96 ? -3.283 3.694 -0.215 1.00 97.75 96 CYS A O 1
ATOM 717 N N . GLY A 1 97 ? -3.219 2.995 1.924 1.00 97.69 97 GLY A N 1
ATOM 718 C CA . GLY A 1 97 ? -1.761 2.954 2.030 1.00 97.69 97 GLY A CA 1
ATOM 719 C C . GLY A 1 97 ? -1.131 2.043 0.975 1.00 97.69 97 GLY A C 1
ATOM 720 O O . GLY A 1 97 ? -0.228 2.467 0.262 1.00 97.69 97 GLY A O 1
ATOM 721 N N . GLY A 1 98 ? -1.671 0.836 0.780 1.00 97.62 98 GLY A N 1
ATOM 722 C CA . GLY A 1 98 ? -1.217 -0.080 -0.272 1.00 97.62 98 GLY A CA 1
ATOM 723 C C . GLY A 1 98 ? -1.334 0.494 -1.693 1.00 97.62 98 GLY A C 1
ATOM 724 O O . GLY A 1 98 ? -0.418 0.333 -2.501 1.00 97.62 98 GLY A O 1
ATOM 725 N N . PHE A 1 99 ? -2.417 1.206 -2.017 1.00 97.62 99 PHE A N 1
ATOM 726 C CA . PHE A 1 99 ? -2.563 1.853 -3.330 1.00 97.62 99 PHE A CA 1
ATOM 727 C C . PHE A 1 99 ? -1.616 3.042 -3.513 1.00 97.62 99 PHE A C 1
ATOM 729 O O . PHE A 1 99 ? -1.012 3.186 -4.577 1.00 97.62 99 PHE A O 1
ATOM 736 N N . ILE A 1 100 ? -1.429 3.861 -2.476 1.00 97.62 100 ILE A N 1
ATOM 737 C CA . ILE A 1 100 ? -0.455 4.960 -2.495 1.00 97.62 100 ILE A CA 1
ATOM 738 C C . ILE A 1 100 ? 0.968 4.406 -2.637 1.00 97.62 100 ILE A C 1
ATOM 740 O O . ILE A 1 100 ? 1.774 5.005 -3.344 1.00 97.62 100 ILE A O 1
ATOM 744 N N . PHE A 1 101 ? 1.263 3.238 -2.057 1.00 97.56 101 PHE A N 1
ATOM 745 C CA . PHE A 1 101 ? 2.545 2.554 -2.235 1.00 97.56 101 PHE A CA 1
ATOM 746 C C . PHE A 1 101 ? 2.796 2.199 -3.706 1.00 97.56 101 PHE A C 1
ATOM 748 O O . PHE A 1 101 ? 3.867 2.496 -4.235 1.00 97.56 101 PHE A O 1
ATOM 755 N N . ILE A 1 102 ? 1.791 1.633 -4.390 1.00 96.62 102 ILE A N 1
ATOM 756 C CA . ILE A 1 102 ? 1.859 1.355 -5.835 1.00 96.62 102 ILE A CA 1
ATOM 757 C C . ILE A 1 102 ? 2.140 2.643 -6.612 1.00 96.62 102 ILE A C 1
ATOM 759 O O . ILE A 1 102 ? 3.047 2.660 -7.442 1.00 96.62 102 ILE A O 1
ATOM 763 N N . LEU A 1 103 ? 1.401 3.721 -6.332 1.00 94.69 103 LEU A N 1
ATOM 764 C CA . LEU A 1 103 ? 1.589 5.007 -7.010 1.00 94.69 103 LEU A CA 1
ATOM 765 C C . LEU A 1 103 ? 2.979 5.598 -6.752 1.00 94.69 103 LEU A C 1
ATOM 767 O O . LEU A 1 103 ? 3.617 6.074 -7.685 1.00 94.69 103 LEU A O 1
ATOM 771 N N . GLY A 1 104 ? 3.479 5.525 -5.519 1.00 94.44 104 GLY A N 1
ATOM 772 C CA . GLY A 1 104 ? 4.825 5.973 -5.175 1.00 94.44 104 GLY A CA 1
ATOM 773 C C . GLY A 1 104 ? 5.891 5.216 -5.966 1.00 94.44 104 GLY A C 1
ATOM 774 O O . GLY A 1 104 ? 6.749 5.835 -6.590 1.00 94.44 104 GLY A O 1
ATOM 775 N N . CYS A 1 105 ? 5.799 3.886 -6.035 1.00 93.31 105 CYS A N 1
ATOM 776 C CA . CYS A 1 105 ? 6.720 3.081 -6.838 1.00 93.31 105 CYS A CA 1
ATOM 777 C C . CYS A 1 105 ? 6.583 3.330 -8.349 1.00 93.31 105 CYS A C 1
ATOM 779 O O . CYS A 1 105 ? 7.597 3.309 -9.042 1.00 93.31 105 CYS A O 1
ATOM 781 N N . ALA A 1 106 ? 5.374 3.615 -8.842 1.00 91.12 106 ALA A N 1
ATOM 782 C CA . ALA A 1 106 ? 5.122 3.953 -10.244 1.00 91.12 106 ALA A CA 1
ATOM 783 C C . ALA A 1 106 ? 5.659 5.336 -10.640 1.00 91.12 106 ALA A C 1
ATOM 785 O O . ALA A 1 106 ? 6.023 5.562 -11.794 1.00 91.12 106 ALA A O 1
ATOM 786 N N . LEU A 1 107 ? 5.724 6.271 -9.692 1.00 89.00 107 LEU A N 1
ATOM 787 C CA . LEU A 1 107 ? 6.288 7.605 -9.903 1.00 89.00 107 LEU A CA 1
ATOM 788 C C . LEU A 1 107 ? 7.806 7.649 -9.696 1.00 89.00 107 LEU A C 1
ATOM 790 O O . LEU A 1 107 ? 8.438 8.630 -10.093 1.00 89.00 107 LEU A O 1
ATOM 794 N N . PHE A 1 108 ? 8.397 6.596 -9.120 1.00 82.94 108 PHE A N 1
ATOM 795 C CA . PHE A 1 108 ? 9.837 6.491 -8.914 1.00 82.94 108 PHE A CA 1
ATOM 796 C C . PHE A 1 108 ? 10.536 6.428 -10.277 1.00 82.94 108 PHE A C 1
ATOM 798 O O . PHE A 1 108 ? 10.467 5.423 -10.989 1.00 82.94 108 PHE A O 1
ATOM 805 N N . THR A 1 109 ? 11.195 7.523 -10.663 1.00 67.50 109 THR A N 1
ATOM 806 C CA . THR A 1 109 ? 11.655 7.810 -12.026 1.00 67.50 109 THR A CA 1
ATOM 807 C C . THR A 1 109 ? 10.509 7.795 -13.056 1.00 67.50 109 THR A C 1
ATOM 809 O O . THR A 1 109 ? 10.140 6.755 -13.594 1.00 67.50 109 THR A O 1
ATOM 812 N N . VAL A 1 110 ? 9.990 8.971 -13.436 1.00 62.97 110 VAL A N 1
ATOM 813 C CA . VAL A 1 110 ? 8.931 9.157 -14.473 1.00 62.97 110 VAL A CA 1
ATOM 814 C C . VAL A 1 110 ? 9.356 8.656 -15.870 1.00 62.97 110 VAL A C 1
ATOM 816 O O . VAL A 1 110 ? 8.609 8.687 -16.847 1.00 62.97 110 VAL A O 1
ATOM 819 N N . ARG A 1 111 ? 10.573 8.125 -15.991 1.00 65.12 111 ARG A N 1
ATOM 820 C CA . ARG A 1 111 ? 10.986 7.355 -17.152 1.00 65.12 111 ARG A CA 1
ATOM 821 C C . ARG A 1 111 ? 10.281 6.008 -17.092 1.00 65.12 111 ARG A C 1
ATOM 823 O O . ARG A 1 111 ? 10.599 5.195 -16.231 1.00 65.12 111 ARG A O 1
ATOM 830 N N . TRP A 1 112 ? 9.393 5.757 -18.053 1.00 64.88 112 TRP A N 1
ATOM 831 C CA . TRP A 1 112 ? 8.798 4.449 -18.356 1.00 64.88 112 TRP A CA 1
ATOM 832 C C . TRP A 1 112 ? 9.867 3.419 -18.774 1.00 64.88 112 TRP A C 1
ATOM 834 O O . TRP A 1 112 ? 9.908 2.926 -19.898 1.00 64.88 112 TRP A O 1
ATOM 844 N N . ASN A 1 113 ? 10.789 3.131 -17.862 1.00 76.06 113 ASN A N 1
ATOM 845 C CA . ASN A 1 113 ? 11.824 2.129 -17.966 1.00 76.06 113 ASN A CA 1
ATOM 846 C C . ASN A 1 113 ? 11.296 0.837 -17.336 1.00 76.06 113 ASN A C 1
ATOM 848 O O . ASN A 1 113 ? 10.558 0.846 -16.351 1.00 76.06 113 ASN A O 1
ATOM 852 N N . THR A 1 114 ? 11.747 -0.287 -17.873 1.00 79.50 114 THR A N 1
ATOM 853 C CA . THR A 1 114 ? 11.569 -1.628 -17.309 1.00 79.50 114 THR A CA 1
ATOM 854 C C . THR A 1 114 ? 11.828 -1.714 -15.800 1.00 79.50 114 THR A C 1
ATOM 856 O O . THR A 1 114 ? 11.152 -2.483 -15.124 1.00 79.50 114 THR A O 1
ATOM 859 N N . LEU A 1 115 ? 12.753 -0.917 -15.246 1.00 82.06 115 LEU A N 1
ATOM 860 C CA . LEU A 1 115 ? 13.007 -0.878 -13.800 1.00 82.06 115 LEU A CA 1
ATOM 861 C C . LEU A 1 115 ? 11.801 -0.350 -13.004 1.00 82.06 115 LEU A C 1
ATOM 863 O O . LEU A 1 115 ? 11.426 -0.965 -12.009 1.00 82.06 115 LEU A O 1
ATOM 867 N N . ASN A 1 116 ? 11.156 0.724 -13.468 1.00 84.25 116 ASN A N 1
ATOM 868 C CA . ASN A 1 116 ? 9.941 1.262 -12.851 1.00 84.25 116 ASN A CA 1
ATOM 869 C C . ASN A 1 116 ? 8.793 0.235 -12.939 1.00 84.25 116 ASN A C 1
ATOM 871 O O . ASN A 1 116 ? 8.149 -0.073 -11.937 1.00 84.25 116 ASN A O 1
ATOM 875 N N . GLY A 1 117 ? 8.628 -0.417 -14.097 1.00 87.88 117 GLY A N 1
ATOM 876 C CA . GLY A 1 117 ? 7.658 -1.508 -14.251 1.00 87.88 117 GLY A CA 1
ATOM 877 C C . GLY A 1 117 ? 7.859 -2.643 -13.236 1.00 87.88 117 GLY A C 1
ATOM 878 O O . GLY A 1 117 ? 6.893 -3.118 -12.640 1.00 87.88 117 GLY A O 1
ATOM 879 N N . LYS A 1 118 ? 9.113 -3.027 -12.964 1.00 91.69 118 LYS A N 1
ATOM 880 C CA . LYS A 1 118 ? 9.443 -4.045 -11.953 1.00 91.69 118 LYS A CA 1
ATOM 881 C C . LYS A 1 118 ? 9.181 -3.576 -10.522 1.00 91.69 118 LYS A C 1
ATOM 883 O O . LYS A 1 118 ? 8.633 -4.350 -9.740 1.00 91.69 118 LYS A O 1
ATOM 888 N N . LEU A 1 119 ? 9.537 -2.335 -10.180 1.00 92.94 119 LEU A N 1
ATOM 889 C CA . LEU A 1 119 ? 9.251 -1.756 -8.860 1.00 92.94 119 LEU A CA 1
ATOM 890 C C . LEU A 1 119 ? 7.747 -1.652 -8.609 1.00 92.94 119 LEU A C 1
ATOM 892 O O . LEU A 1 119 ? 7.271 -2.082 -7.562 1.00 92.94 119 LEU A O 1
ATOM 896 N N . THR A 1 120 ? 6.990 -1.167 -9.592 1.00 94.38 120 THR A N 1
ATOM 897 C CA . THR A 1 120 ? 5.524 -1.142 -9.541 1.00 94.38 120 THR A CA 1
ATOM 898 C C . THR A 1 120 ? 4.962 -2.555 -9.402 1.00 94.38 120 THR A C 1
ATOM 900 O O . THR A 1 120 ? 4.056 -2.782 -8.606 1.00 94.38 120 THR A O 1
ATOM 903 N N . GLY A 1 121 ? 5.542 -3.535 -10.103 1.00 95.50 121 GLY A N 1
ATOM 904 C CA . GLY A 1 121 ? 5.188 -4.944 -9.946 1.00 95.50 121 GLY A CA 1
ATOM 905 C C . GLY A 1 121 ? 5.390 -5.458 -8.516 1.00 95.50 121 GLY A C 1
ATOM 906 O O . GLY A 1 121 ? 4.492 -6.091 -7.961 1.00 95.50 121 GLY A O 1
ATOM 907 N N . LEU A 1 122 ? 6.525 -5.131 -7.886 1.00 96.25 122 LEU A N 1
ATOM 908 C CA . LEU A 1 122 ? 6.797 -5.452 -6.477 1.00 96.25 122 LEU A CA 1
ATOM 909 C C . LEU A 1 122 ? 5.783 -4.788 -5.545 1.00 96.25 122 LEU A C 1
ATOM 911 O O . LEU A 1 122 ? 5.255 -5.437 -4.642 1.00 96.25 122 LEU A O 1
ATOM 915 N N . ALA A 1 123 ? 5.472 -3.519 -5.798 1.00 97.00 123 ALA A N 1
ATOM 916 C CA . ALA A 1 123 ? 4.492 -2.766 -5.032 1.00 97.00 123 ALA A CA 1
ATOM 917 C C . ALA A 1 123 ? 3.079 -3.346 -5.160 1.00 97.00 123 ALA A C 1
ATOM 919 O O . ALA A 1 123 ? 2.366 -3.434 -4.163 1.00 97.00 123 ALA A O 1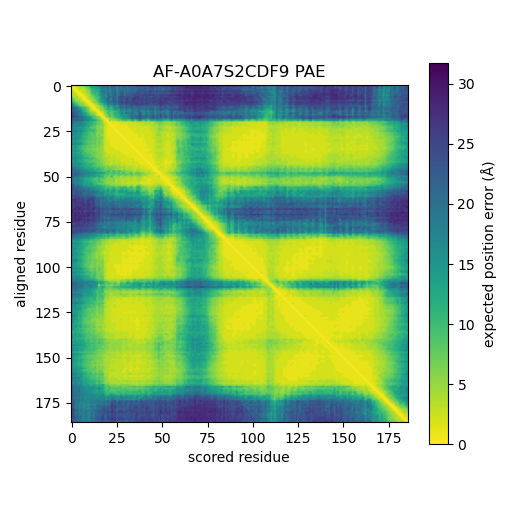
ATOM 920 N N . CYS A 1 124 ? 2.687 -3.818 -6.346 1.00 97.88 124 CYS A N 1
ATOM 921 C CA . CYS A 1 124 ? 1.421 -4.517 -6.561 1.00 97.88 124 CYS A CA 1
ATOM 922 C C . CYS A 1 124 ? 1.337 -5.822 -5.757 1.00 97.88 124 CYS A C 1
ATOM 924 O O . CYS A 1 124 ? 0.301 -6.087 -5.147 1.00 97.88 124 CYS A O 1
ATOM 926 N N . ILE A 1 125 ? 2.418 -6.611 -5.706 1.00 98.31 125 ILE A N 1
ATOM 927 C CA . ILE A 1 125 ? 2.479 -7.831 -4.883 1.00 98.31 125 ILE A CA 1
ATOM 928 C C . ILE A 1 125 ? 2.364 -7.482 -3.395 1.00 98.31 125 ILE A C 1
ATOM 930 O O . ILE A 1 125 ? 1.548 -8.076 -2.692 1.00 98.31 125 ILE A O 1
ATOM 934 N N . ALA A 1 126 ? 3.133 -6.497 -2.923 1.00 98.00 126 ALA A N 1
ATOM 935 C CA . ALA A 1 126 ? 3.106 -6.055 -1.529 1.00 98.00 126 ALA A CA 1
ATOM 936 C C . ALA A 1 126 ? 1.728 -5.503 -1.123 1.00 98.00 126 ALA A C 1
ATOM 938 O O . ALA A 1 126 ? 1.214 -5.838 -0.057 1.00 98.00 126 ALA A O 1
ATOM 939 N N . CYS A 1 127 ? 1.095 -4.713 -1.993 1.00 98.31 127 CYS A N 1
ATOM 940 C CA . CYS A 1 127 ? -0.261 -4.211 -1.794 1.00 98.31 127 CYS A CA 1
ATOM 941 C C . CYS A 1 127 ? -1.278 -5.358 -1.733 1.00 98.31 127 CYS A C 1
ATOM 943 O O . CYS A 1 127 ? -2.071 -5.411 -0.797 1.00 98.31 127 CYS A O 1
ATOM 945 N N . GLY A 1 128 ? -1.209 -6.323 -2.658 1.00 98.31 128 GLY A N 1
ATOM 946 C CA . GLY A 1 128 ? -2.069 -7.509 -2.631 1.00 98.31 128 GLY A CA 1
ATOM 947 C C . GLY A 1 128 ? -1.921 -8.307 -1.332 1.00 98.31 128 GLY A C 1
ATOM 948 O O . GLY A 1 128 ? -2.922 -8.635 -0.695 1.00 98.31 128 GLY A O 1
ATOM 949 N N . ALA A 1 129 ? -0.684 -8.541 -0.884 1.00 98.44 129 ALA A N 1
ATOM 950 C CA . ALA A 1 129 ? -0.406 -9.201 0.391 1.00 98.44 129 ALA A CA 1
ATOM 951 C C . ALA A 1 129 ? -0.970 -8.413 1.587 1.00 98.44 129 ALA A C 1
ATOM 953 O O . ALA A 1 129 ? -1.592 -8.999 2.470 1.00 98.44 129 ALA A O 1
ATOM 954 N N . ASN A 1 130 ? -0.823 -7.085 1.592 1.00 98.25 130 ASN A N 1
ATOM 955 C CA . ASN A 1 130 ? -1.367 -6.219 2.636 1.00 98.25 130 ASN A CA 1
ATOM 956 C C . ASN A 1 130 ? -2.902 -6.209 2.667 1.00 98.25 130 ASN A C 1
ATOM 958 O O . ASN A 1 130 ? -3.476 -6.257 3.753 1.00 98.25 130 ASN A O 1
ATOM 962 N N . ILE A 1 131 ? -3.573 -6.185 1.509 1.00 98.50 131 ILE A N 1
ATOM 963 C CA . ILE A 1 131 ? -5.039 -6.280 1.426 1.00 98.50 131 ILE A CA 1
ATOM 964 C C . ILE A 1 131 ? -5.500 -7.626 1.994 1.00 98.50 131 ILE A C 1
ATOM 966 O O . ILE A 1 131 ? -6.401 -7.652 2.832 1.00 98.50 131 ILE A O 1
ATOM 970 N N . ALA A 1 132 ? -4.870 -8.734 1.584 1.00 98.31 132 ALA A N 1
ATOM 971 C CA . ALA A 1 132 ? -5.212 -10.066 2.080 1.00 98.31 132 ALA A CA 1
ATOM 972 C C . ALA A 1 132 ? -4.991 -10.187 3.596 1.00 98.31 132 ALA A C 1
ATOM 974 O O . ALA A 1 132 ? -5.895 -10.613 4.312 1.00 98.31 132 ALA A O 1
ATOM 975 N N . TYR A 1 133 ? -3.827 -9.752 4.088 1.00 98.25 133 TYR A N 1
ATOM 976 C CA . TYR A 1 133 ? -3.483 -9.777 5.510 1.00 98.25 133 TYR A CA 1
ATOM 977 C C . TYR A 1 133 ? -4.436 -8.917 6.341 1.00 98.25 133 TYR A C 1
ATOM 979 O O . TYR A 1 133 ? -4.982 -9.392 7.331 1.00 98.25 133 TYR A O 1
ATOM 987 N N . THR A 1 134 ? -4.686 -7.678 5.915 1.00 97.62 134 THR A N 1
ATOM 988 C CA . THR A 1 134 ? -5.591 -6.757 6.616 1.00 97.62 134 THR A CA 1
ATOM 989 C C . THR A 1 134 ? -7.013 -7.302 6.643 1.00 97.62 134 THR A C 1
ATOM 991 O O . THR A 1 134 ? -7.655 -7.278 7.686 1.00 97.62 134 THR A O 1
ATOM 994 N N . THR A 1 135 ? -7.500 -7.842 5.523 1.00 97.81 135 THR A N 1
ATOM 995 C CA . THR A 1 135 ? -8.838 -8.445 5.470 1.00 97.81 135 THR A CA 1
ATOM 996 C C . THR A 1 135 ? -8.933 -9.613 6.449 1.00 97.81 135 THR A C 1
ATOM 998 O O . THR A 1 135 ? -9.850 -9.638 7.264 1.00 97.81 135 THR A O 1
ATOM 1001 N N . TYR A 1 136 ? -7.953 -10.518 6.436 1.00 98.19 136 TYR A N 1
ATOM 1002 C CA . TYR A 1 136 ? -7.937 -11.702 7.294 1.00 98.19 136 TYR A CA 1
ATOM 1003 C C . TYR A 1 136 ? -7.832 -11.365 8.790 1.00 98.19 136 TYR A C 1
ATOM 1005 O O . TYR A 1 136 ? -8.584 -11.887 9.612 1.00 98.19 136 TYR A O 1
ATOM 1013 N N . GLN A 1 137 ? -6.907 -10.476 9.146 1.00 97.75 137 GLN A N 1
ATOM 1014 C CA . GLN A 1 137 ? -6.614 -10.136 10.538 1.00 97.75 137 GLN A CA 1
ATOM 1015 C C . GLN A 1 137 ? -7.642 -9.173 11.136 1.00 97.75 137 GLN A C 1
ATOM 1017 O O . GLN A 1 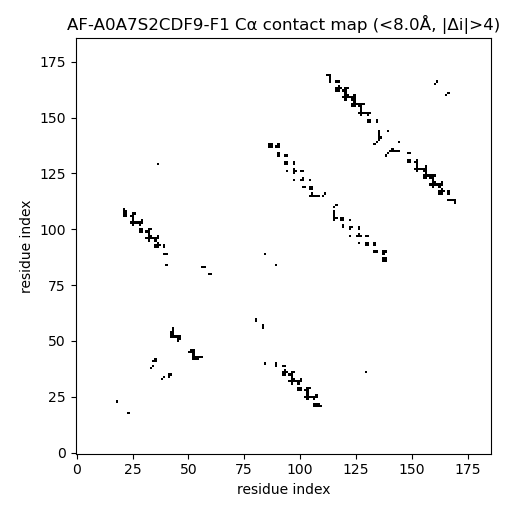137 ? -8.130 -9.392 12.241 1.00 97.75 137 GLN A O 1
ATOM 1022 N N . VAL A 1 138 ? -8.001 -8.114 10.407 1.00 95.44 138 VAL A N 1
ATOM 1023 C CA . VAL A 1 138 ? -8.800 -7.008 10.955 1.00 95.44 138 VAL A CA 1
ATOM 1024 C C . VAL A 1 138 ? -10.297 -7.225 10.733 1.00 95.44 138 VAL A C 1
ATOM 1026 O O . VAL A 1 138 ? -11.088 -7.064 11.661 1.00 95.44 138 VAL A O 1
ATOM 1029 N N . LEU A 1 139 ? -10.713 -7.599 9.517 1.00 95.31 139 LEU A N 1
ATOM 1030 C CA . LEU A 1 139 ? -12.140 -7.740 9.182 1.00 95.31 139 LEU A CA 1
ATOM 1031 C C . LEU A 1 139 ? -12.693 -9.123 9.519 1.00 95.31 139 LEU A C 1
ATOM 1033 O O . LEU A 1 139 ? -13.846 -9.246 9.936 1.00 95.31 139 LEU A O 1
ATOM 1037 N N . ASP A 1 140 ? -11.877 -10.147 9.311 1.00 95.94 140 ASP A N 1
ATOM 1038 C CA . ASP A 1 140 ? -12.280 -11.546 9.408 1.00 95.94 140 ASP A CA 1
ATOM 1039 C C . ASP A 1 140 ? -11.936 -12.183 10.754 1.00 95.94 140 ASP A C 1
ATOM 1041 O O . ASP A 1 140 ? -12.435 -13.265 11.057 1.00 95.94 140 ASP A O 1
ATOM 1045 N N . LYS A 1 141 ? -11.140 -11.497 11.586 1.00 95.56 141 LYS A N 1
ATOM 1046 C CA . LYS A 1 141 ? -10.723 -11.965 12.916 1.00 95.56 141 LYS A CA 1
ATOM 1047 C C . LYS A 1 141 ? -10.180 -13.396 12.871 1.00 95.56 141 LYS A C 1
ATOM 1049 O O . LYS A 1 141 ? -10.584 -14.248 13.656 1.00 95.56 141 LYS A O 1
ATOM 1054 N N . GLU A 1 142 ? -9.303 -13.650 11.903 1.00 95.75 142 GLU A N 1
ATOM 1055 C CA . GLU A 1 142 ? -8.663 -14.949 11.669 1.00 95.75 142 GLU A CA 1
ATOM 1056 C C . GLU A 1 142 ? -9.612 -16.083 11.232 1.00 95.75 142 GLU A C 1
ATOM 1058 O O . GLU A 1 142 ? -9.224 -17.250 11.203 1.00 95.75 142 GLU A O 1
ATOM 1063 N N . VAL A 1 143 ? -10.845 -15.763 10.828 1.00 97.50 143 VAL A N 1
ATOM 1064 C CA . VAL A 1 143 ? -11.783 -16.717 10.225 1.00 97.50 143 VAL A CA 1
ATOM 1065 C C . VAL A 1 143 ? -12.031 -16.315 8.782 1.00 97.50 143 VAL A C 1
ATOM 1067 O O .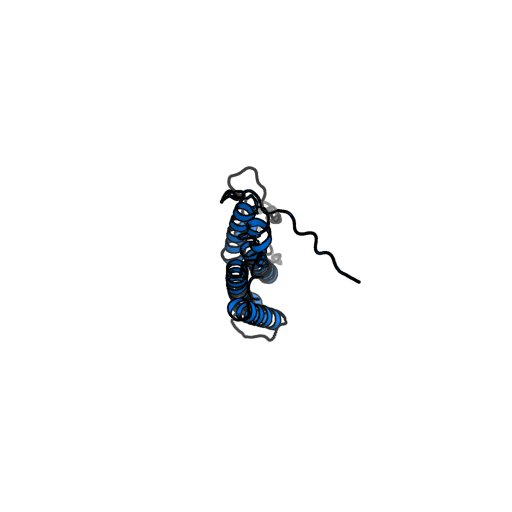 VAL A 1 143 ? -12.756 -15.363 8.513 1.00 97.50 143 VAL A O 1
ATOM 1070 N N . PHE A 1 144 ? -11.452 -17.056 7.835 1.00 96.94 144 PHE A N 1
ATOM 1071 C CA . PHE A 1 144 ? -11.578 -16.735 6.414 1.00 96.94 144 PHE A CA 1
ATOM 1072 C C . PHE A 1 144 ? -13.049 -16.618 5.983 1.00 96.94 144 PHE A C 1
ATOM 1074 O O . PHE A 1 144 ? -13.788 -17.607 5.978 1.00 96.94 144 PHE A O 1
ATOM 1081 N N . MET A 1 145 ? -13.456 -15.416 5.570 1.00 96.81 145 MET A N 1
ATOM 1082 C CA . MET A 1 145 ? -14.772 -15.152 4.997 1.00 96.81 145 MET A CA 1
ATOM 1083 C C . MET A 1 145 ? -14.603 -14.665 3.555 1.00 96.81 145 MET A C 1
ATOM 1085 O O . MET A 1 145 ? -13.950 -13.650 3.326 1.00 96.81 145 MET A O 1
ATOM 1089 N N . PRO A 1 146 ? -15.186 -15.330 2.544 1.00 96.88 146 PRO A N 1
ATOM 1090 C CA . PRO A 1 146 ? -15.018 -14.912 1.158 1.00 96.88 146 PRO A CA 1
ATOM 1091 C C . PRO A 1 146 ? -15.585 -13.499 0.944 1.00 96.88 146 PRO A C 1
ATOM 1093 O O . PRO A 1 146 ? -16.789 -13.265 1.016 1.00 96.88 146 PRO A O 1
ATOM 1096 N N . ARG A 1 147 ? -14.689 -12.548 0.665 1.00 96.94 147 ARG A N 1
ATOM 1097 C CA . ARG A 1 147 ? -14.983 -11.129 0.419 1.00 96.94 147 ARG A CA 1
ATOM 1098 C C . ARG A 1 147 ? -14.380 -10.662 -0.907 1.00 96.94 147 ARG A C 1
ATOM 1100 O O . ARG A 1 147 ? -13.310 -11.147 -1.285 1.00 96.94 147 ARG A O 1
ATOM 1107 N N . PRO A 1 148 ? -14.967 -9.641 -1.563 1.00 97.88 148 PRO A N 1
ATOM 1108 C CA . PRO A 1 148 ? -14.385 -9.028 -2.761 1.00 97.88 148 PRO A CA 1
ATOM 1109 C C . PRO A 1 148 ? -12.941 -8.536 -2.575 1.00 97.88 148 PRO A C 1
ATOM 1111 O O . PRO A 1 148 ? -12.167 -8.544 -3.530 1.00 97.88 148 PRO A O 1
ATOM 1114 N N . PHE A 1 149 ? -12.544 -8.170 -1.349 1.00 97.19 149 PHE A N 1
ATOM 1115 C CA . PHE A 1 149 ? -11.176 -7.741 -1.040 1.00 97.19 149 PHE A CA 1
ATOM 1116 C C . PHE A 1 149 ? -10.122 -8.818 -1.320 1.00 97.19 149 PHE A C 1
ATOM 1118 O O . PHE A 1 149 ? -9.044 -8.485 -1.805 1.00 97.19 149 PHE A O 1
ATOM 1125 N N . TYR A 1 150 ? -10.430 -10.103 -1.122 1.00 98.12 150 TYR A N 1
ATOM 1126 C CA . TYR A 1 150 ? -9.517 -11.181 -1.518 1.00 98.12 150 TYR A CA 1
ATOM 1127 C C . TYR A 1 150 ? -9.389 -11.291 -3.041 1.00 98.12 150 TYR A C 1
ATOM 1129 O O . TYR A 1 150 ? -8.302 -11.555 -3.551 1.00 98.12 150 TYR A O 1
ATOM 1137 N N . GLY A 1 151 ? -10.473 -11.023 -3.776 1.00 97.94 151 GLY A N 1
ATOM 1138 C CA . GLY A 1 151 ? -10.437 -10.913 -5.235 1.00 97.94 151 GLY A CA 1
ATOM 1139 C C . GLY A 1 151 ? -9.540 -9.763 -5.700 1.00 97.94 151 GLY A C 1
ATOM 1140 O O . GLY A 1 151 ? -8.698 -9.955 -6.576 1.00 97.94 151 GLY A O 1
ATOM 1141 N N . ALA A 1 152 ? -9.652 -8.593 -5.065 1.00 97.69 152 ALA A N 1
ATOM 1142 C CA . ALA A 1 152 ? -8.772 -7.454 -5.326 1.00 97.69 152 ALA A CA 1
ATOM 1143 C C . ALA A 1 152 ? -7.305 -7.766 -4.979 1.00 97.69 152 ALA A C 1
ATOM 1145 O O . ALA A 1 152 ? -6.412 -7.459 -5.766 1.00 97.69 152 ALA A O 1
ATOM 1146 N N . ALA A 1 153 ? -7.051 -8.439 -3.851 1.00 98.19 153 ALA A N 1
ATOM 1147 C CA . ALA A 1 153 ? -5.715 -8.878 -3.454 1.00 98.19 153 ALA A CA 1
ATOM 1148 C C . ALA A 1 153 ? -5.088 -9.824 -4.490 1.00 98.19 153 ALA A C 1
ATOM 1150 O O . ALA A 1 153 ? -3.951 -9.607 -4.918 1.00 98.19 153 ALA A O 1
ATOM 1151 N N . ALA A 1 154 ? -5.843 -10.830 -4.944 1.00 98.44 154 ALA A N 1
ATOM 1152 C CA . ALA A 1 154 ? -5.411 -11.750 -5.992 1.00 98.44 154 ALA A CA 1
ATOM 1153 C C . ALA A 1 154 ? -5.152 -11.014 -7.315 1.00 98.44 154 ALA A C 1
ATOM 1155 O O . ALA A 1 154 ? -4.133 -11.246 -7.963 1.00 98.44 154 ALA A O 1
ATOM 1156 N N . TRP A 1 155 ? -6.024 -10.076 -7.692 1.00 98.50 155 TRP A N 1
ATOM 1157 C CA . TRP A 1 155 ? -5.845 -9.262 -8.893 1.00 98.50 155 TRP A CA 1
ATOM 1158 C C . TRP A 1 155 ? -4.576 -8.402 -8.835 1.00 98.50 155 TRP A C 1
ATOM 1160 O O . TRP A 1 155 ? -3.798 -8.383 -9.794 1.00 98.50 155 TRP A O 1
ATOM 1170 N N . CYS A 1 156 ? -4.320 -7.736 -7.706 1.00 98.12 156 CYS A N 1
ATOM 1171 C CA . CYS A 1 156 ? -3.088 -6.981 -7.476 1.00 98.12 156 CYS A CA 1
ATOM 1172 C C . CYS A 1 156 ? -1.855 -7.888 -7.553 1.00 98.12 156 CYS A C 1
ATOM 1174 O O . CYS A 1 156 ? -0.886 -7.538 -8.227 1.00 98.12 156 CYS A O 1
ATOM 1176 N N . PHE A 1 157 ? -1.904 -9.073 -6.940 1.00 98.44 157 PHE A N 1
ATOM 1177 C CA . PHE A 1 157 ? -0.815 -10.046 -7.000 1.00 98.44 157 PHE A CA 1
ATOM 1178 C C . PHE A 1 157 ? -0.516 -10.485 -8.441 1.00 98.44 157 PHE A C 1
ATOM 1180 O O . PHE A 1 157 ? 0.624 -10.379 -8.894 1.00 98.44 157 PHE A O 1
ATOM 1187 N N . LEU A 1 158 ? -1.538 -10.905 -9.193 1.00 98.19 158 LEU A N 1
ATOM 1188 C CA . LEU A 1 158 ? -1.392 -11.327 -10.591 1.00 98.19 158 LEU A CA 1
ATOM 1189 C C . LEU A 1 158 ? -0.892 -10.187 -11.485 1.00 98.19 158 LEU A C 1
ATOM 1191 O O . LEU A 1 158 ? -0.032 -10.403 -12.339 1.00 98.19 158 LEU A O 1
ATOM 1195 N N . THR A 1 159 ? -1.380 -8.966 -11.259 1.00 97.12 159 THR A N 1
ATOM 1196 C CA . THR A 1 159 ? -0.882 -7.764 -11.941 1.00 97.12 159 THR A CA 1
ATOM 1197 C C . THR A 1 159 ? 0.599 -7.548 -11.642 1.00 97.12 159 THR A C 1
ATOM 1199 O O . THR A 1 159 ? 1.382 -7.315 -12.561 1.00 97.12 159 THR A O 1
ATOM 1202 N N . GLY A 1 160 ? 1.012 -7.691 -10.383 1.00 96.62 160 GLY A N 1
ATOM 1203 C CA . GLY A 1 160 ? 2.406 -7.537 -9.983 1.00 96.62 160 GLY A CA 1
ATOM 1204 C C . GLY A 1 160 ? 3.334 -8.581 -10.607 1.00 96.62 160 GLY A C 1
ATOM 1205 O O . GLY A 1 160 ? 4.381 -8.226 -11.151 1.00 96.62 160 GLY A O 1
ATOM 1206 N N . VAL A 1 161 ? 2.911 -9.849 -10.637 1.00 97.19 161 VAL A N 1
ATOM 1207 C CA . VAL A 1 161 ? 3.613 -10.933 -11.350 1.00 97.19 161 VAL A CA 1
ATOM 1208 C C . VAL A 1 161 ? 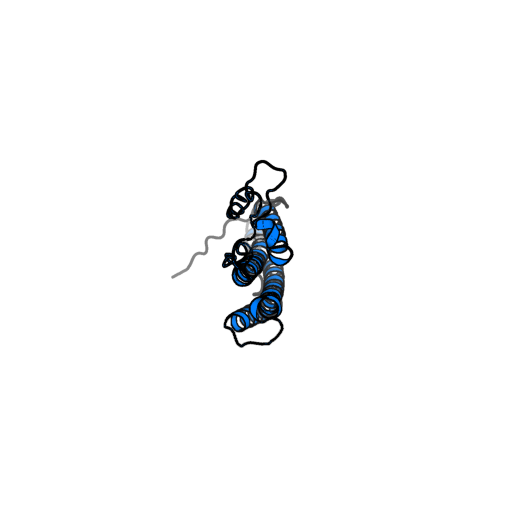3.714 -10.612 -12.843 1.00 97.19 161 VAL A C 1
ATOM 1210 O O . VAL A 1 161 ? 4.796 -10.712 -13.428 1.00 97.19 161 VAL A O 1
ATOM 1213 N N . LYS A 1 162 ? 2.619 -10.154 -13.466 1.00 95.06 162 LYS A N 1
ATOM 1214 C CA . LYS A 1 162 ? 2.616 -9.759 -14.879 1.00 95.06 162 LYS A CA 1
ATOM 1215 C C . LYS A 1 162 ? 3.631 -8.645 -15.149 1.00 95.06 162 LYS A C 1
ATOM 1217 O O . LYS A 1 162 ? 4.421 -8.762 -16.080 1.00 95.06 162 LYS A O 1
ATOM 1222 N N . LEU A 1 163 ? 3.641 -7.593 -14.334 1.00 92.25 163 LEU A N 1
ATOM 1223 C CA . LEU A 1 163 ? 4.551 -6.457 -14.500 1.00 92.25 163 LEU A CA 1
ATOM 1224 C C . LEU A 1 163 ? 6.022 -6.832 -14.275 1.00 92.25 163 LEU A C 1
ATOM 1226 O O . LEU A 1 163 ? 6.889 -6.313 -14.974 1.00 92.25 163 LEU A O 1
ATOM 1230 N N . MET A 1 164 ? 6.320 -7.750 -13.351 1.00 93.00 164 MET A N 1
ATOM 1231 C CA . MET A 1 164 ? 7.698 -8.182 -13.095 1.00 93.00 164 MET A CA 1
ATOM 1232 C C . MET A 1 164 ? 8.303 -9.011 -14.229 1.00 93.00 164 MET A C 1
ATOM 1234 O O . MET A 1 164 ? 9.460 -8.788 -14.599 1.00 93.00 164 MET A O 1
ATOM 1238 N N . PHE A 1 165 ? 7.544 -9.978 -14.751 1.00 91.44 165 PHE A N 1
ATOM 1239 C CA . PHE A 1 165 ? 8.069 -10.984 -15.682 1.00 91.44 165 PHE A CA 1
ATOM 1240 C C . PHE A 1 165 ? 7.722 -10.710 -17.147 1.00 91.44 165 PHE A C 1
ATOM 1242 O O . PHE A 1 165 ? 8.427 -11.179 -18.035 1.00 91.44 165 PHE A O 1
ATOM 1249 N N . PHE A 1 166 ? 6.680 -9.919 -17.410 1.00 89.81 166 PHE A N 1
ATOM 1250 C CA . PHE A 1 166 ? 6.188 -9.607 -18.755 1.00 89.81 166 PHE A CA 1
ATOM 1251 C C . PHE A 1 166 ? 6.213 -8.098 -19.027 1.00 89.81 166 PHE A C 1
ATOM 1253 O O . PHE A 1 166 ? 5.344 -7.569 -19.721 1.00 89.81 166 PHE A O 1
ATOM 1260 N N . ALA A 1 167 ? 7.195 -7.388 -18.462 1.00 81.69 167 ALA A N 1
ATO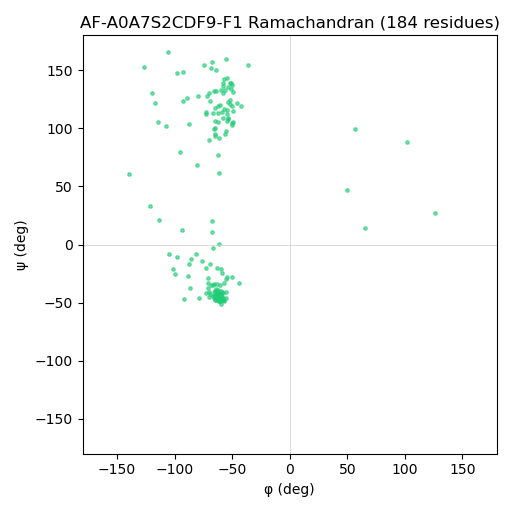M 1261 C CA . ALA A 1 167 ? 7.416 -5.981 -18.773 1.00 81.69 167 ALA A CA 1
ATOM 1262 C C . ALA A 1 167 ? 7.692 -5.811 -20.273 1.00 81.69 167 ALA A C 1
ATOM 1264 O O . ALA A 1 167 ? 8.516 -6.528 -20.846 1.00 81.69 167 ALA A O 1
ATOM 1265 N N . ASN A 1 168 ? 7.027 -4.838 -20.901 1.00 78.00 168 ASN A N 1
ATOM 1266 C CA . ASN A 1 168 ? 7.278 -4.528 -22.303 1.00 78.00 168 ASN A CA 1
ATOM 1267 C C . ASN A 1 168 ? 8.758 -4.158 -22.497 1.00 78.00 168 ASN A C 1
ATOM 1269 O O . ASN A 1 168 ? 9.308 -3.396 -21.691 1.00 78.00 168 ASN A O 1
ATOM 1273 N N . PRO A 1 169 ? 9.416 -4.673 -23.552 1.00 76.62 169 PRO A N 1
ATOM 1274 C CA . PRO A 1 169 ? 10.776 -4.270 -23.863 1.00 76.62 169 PRO A CA 1
ATOM 1275 C C . PRO A 1 169 ? 10.805 -2.757 -24.077 1.00 76.62 169 PRO A C 1
ATOM 1277 O O . PRO A 1 169 ? 9.899 -2.194 -24.696 1.00 76.62 169 PRO A O 1
ATOM 1280 N N . MET A 1 170 ? 11.847 -2.091 -23.569 1.00 70.75 170 MET A N 1
ATOM 1281 C CA . MET A 1 170 ? 12.030 -0.673 -23.867 1.00 70.75 170 MET A CA 1
ATOM 1282 C C . MET A 1 170 ? 12.088 -0.503 -25.380 1.00 70.75 170 MET A C 1
ATOM 1284 O O . MET A 1 170 ? 12.817 -1.237 -26.056 1.00 70.75 170 MET A O 1
ATOM 1288 N N . LEU A 1 171 ? 11.339 0.470 -25.899 1.00 70.06 171 LEU A N 1
ATOM 1289 C CA . LEU A 1 171 ? 11.495 0.895 -27.280 1.00 70.06 171 LEU A CA 1
ATOM 1290 C C . LEU A 1 171 ? 12.968 1.253 -27.463 1.00 70.06 171 LEU A C 1
ATOM 1292 O O . LEU A 1 171 ? 13.473 2.189 -26.839 1.00 70.06 171 LEU A O 1
ATOM 1296 N N . LYS A 1 172 ? 13.682 0.453 -28.262 1.00 69.38 172 LYS A N 1
ATOM 1297 C CA . LYS A 1 172 ? 15.047 0.797 -28.649 1.00 69.38 172 LYS A CA 1
ATOM 1298 C C . LYS A 1 172 ? 14.942 2.162 -29.329 1.00 69.38 172 LYS A C 1
ATOM 1300 O O . LYS A 1 172 ? 14.058 2.306 -30.179 1.00 69.38 172 LYS A O 1
ATOM 1305 N N . PRO A 1 173 ? 15.767 3.160 -28.959 1.00 64.06 173 PRO A N 1
ATOM 1306 C CA . PRO A 1 173 ? 15.788 4.405 -29.709 1.00 64.06 173 PRO A CA 1
ATOM 1307 C C . PRO A 1 173 ? 15.975 4.011 -31.170 1.00 64.06 173 PRO A C 1
ATOM 1309 O O . PRO A 1 173 ? 16.882 3.225 -31.463 1.00 64.06 173 PRO A O 1
ATOM 1312 N N . ALA A 1 174 ? 15.056 4.449 -32.041 1.00 62.88 174 ALA A N 1
ATOM 1313 C CA . ALA A 1 174 ? 15.174 4.217 -33.474 1.00 62.88 174 ALA A CA 1
ATOM 1314 C C . ALA A 1 174 ? 16.618 4.553 -33.829 1.00 62.88 174 ALA A C 1
ATOM 1316 O O . ALA A 1 174 ? 17.085 5.633 -33.455 1.00 62.88 174 ALA A O 1
ATOM 1317 N N . ALA A 1 175 ? 17.347 3.587 -34.393 1.00 57.50 175 ALA A N 1
ATOM 1318 C CA . ALA A 1 175 ? 18.719 3.815 -34.797 1.00 57.50 175 ALA A CA 1
ATOM 1319 C C . ALA A 1 175 ? 18.666 5.039 -35.706 1.00 57.50 175 ALA A C 1
ATOM 1321 O O . ALA A 1 175 ? 18.099 4.979 -36.789 1.00 57.50 175 ALA A O 1
ATOM 1322 N N . VAL A 1 176 ? 19.124 6.185 -35.199 1.00 56.06 176 VAL A N 1
ATOM 1323 C CA . VAL A 1 176 ? 19.306 7.366 -36.026 1.00 56.06 176 VAL A CA 1
ATOM 1324 C C . VAL A 1 176 ? 20.347 6.903 -37.020 1.00 56.06 176 VAL A C 1
ATOM 1326 O O . VAL A 1 176 ? 21.489 6.661 -36.615 1.00 56.06 176 VAL A O 1
ATOM 1329 N N . ASP A 1 177 ? 19.915 6.644 -38.254 1.00 56.66 177 ASP A N 1
ATOM 1330 C CA . ASP A 1 177 ? 20.776 6.205 -39.338 1.00 56.66 177 ASP A CA 1
ATOM 1331 C C . ASP A 1 177 ? 21.958 7.170 -39.381 1.00 56.66 177 ASP A C 1
ATOM 1333 O O . ASP A 1 177 ? 21.856 8.325 -39.792 1.00 56.66 177 ASP A O 1
ATOM 1337 N N . LYS A 1 178 ? 23.111 6.710 -38.884 1.00 54.16 178 LYS A N 1
ATOM 1338 C CA . LYS A 1 178 ? 24.353 7.494 -38.874 1.00 54.16 178 LYS A CA 1
ATOM 1339 C C . LYS A 1 178 ? 24.875 7.737 -40.296 1.00 54.16 178 LYS A C 1
ATOM 1341 O O . LYS A 1 178 ? 25.867 8.451 -40.465 1.00 54.16 178 LYS A O 1
ATOM 1346 N N . ASP A 1 179 ? 24.207 7.174 -41.299 1.00 55.28 179 ASP A N 1
ATOM 1347 C CA . ASP A 1 179 ? 24.635 7.152 -42.690 1.00 55.28 179 ASP A CA 1
ATOM 1348 C C . ASP A 1 179 ? 24.515 8.511 -43.401 1.00 55.28 179 ASP A C 1
ATOM 1350 O O . ASP A 1 179 ? 25.264 8.785 -44.342 1.00 55.28 179 ASP A O 1
ATOM 1354 N N . ASP A 1 180 ? 23.694 9.438 -42.898 1.00 56.38 180 ASP A N 1
ATOM 1355 C CA . ASP A 1 180 ? 23.567 10.769 -43.515 1.00 56.38 180 ASP A CA 1
ATOM 1356 C C . ASP A 1 180 ? 24.745 11.713 -43.209 1.00 56.38 180 ASP A C 1
ATOM 1358 O O . ASP A 1 180 ? 24.946 12.720 -43.895 1.00 56.38 180 ASP A O 1
ATOM 1362 N N . SER A 1 181 ? 25.586 11.380 -42.224 1.00 53.28 181 SER A N 1
ATOM 1363 C CA . SER A 1 181 ? 26.768 12.187 -41.882 1.00 53.28 181 SER A CA 1
ATOM 1364 C C . SER A 1 181 ? 28.025 11.832 -42.689 1.00 53.28 181 SER A C 1
ATOM 1366 O O . SER A 1 181 ? 28.945 12.647 -42.777 1.00 53.28 181 SER A O 1
ATOM 1368 N N . VAL A 1 182 ? 28.060 10.660 -43.335 1.00 56.41 182 VAL A N 1
ATOM 1369 C CA . VAL A 1 182 ? 29.207 10.220 -44.154 1.00 56.41 182 VAL A CA 1
ATOM 1370 C C . VAL A 1 182 ? 29.080 10.699 -45.607 1.00 56.41 182 VAL A C 1
ATOM 1372 O O . VAL A 1 182 ? 30.091 10.960 -46.258 1.00 56.41 182 VAL A O 1
ATOM 1375 N N . LYS A 1 183 ? 27.859 10.925 -46.115 1.00 54.00 183 LYS A N 1
ATOM 1376 C CA . LYS A 1 183 ? 27.639 11.355 -47.511 1.00 54.00 183 LYS A CA 1
ATOM 1377 C C . LYS A 1 183 ? 27.821 12.855 -47.782 1.00 54.00 183 LYS A C 1
ATOM 1379 O O . LYS A 1 183 ? 27.863 13.237 -48.943 1.00 54.00 183 LYS A O 1
ATOM 1384 N N . LYS A 1 184 ? 28.000 13.706 -46.761 1.00 52.56 184 LYS A N 1
ATOM 1385 C CA . LYS A 1 184 ? 28.260 15.157 -46.937 1.00 52.56 184 LYS A CA 1
ATOM 1386 C C . LYS A 1 184 ? 29.746 15.559 -46.950 1.00 52.56 184 LYS A C 1
ATOM 1388 O O . LYS A 1 184 ? 30.052 16.742 -46.851 1.00 52.56 184 LYS A O 1
ATOM 1393 N N . LYS A 1 185 ? 30.677 14.602 -47.059 1.00 51.47 185 LYS A N 1
ATOM 1394 C CA . LYS A 1 185 ? 32.133 14.862 -47.120 1.00 51.47 185 LYS A CA 1
ATOM 1395 C C . LYS A 1 185 ? 32.802 14.504 -48.458 1.00 51.47 185 LYS A C 1
ATOM 1397 O O . LYS A 1 185 ? 34.018 14.328 -48.486 1.00 51.47 185 LYS A O 1
ATOM 1402 N N . LYS A 1 186 ? 32.049 14.406 -49.553 1.00 48.12 186 LYS A N 1
ATOM 1403 C CA . LYS A 1 186 ? 32.620 14.331 -50.906 1.00 48.12 186 LYS A CA 1
ATOM 1404 C C . LYS A 1 186 ? 32.125 15.480 -51.759 1.00 48.12 186 LYS A C 1
ATOM 1406 O O . LYS A 1 186 ? 30.910 15.755 -51.680 1.00 48.12 186 LYS A O 1
#

Mean predicted aligned error: 10.32 Å

Organism: NCBI:txid156173

Secondary structure (DSSP, 8-state):
-----------S-----S--HHHHHHHHHHHHHHHHHH-GGGGGSPPSSSPPPSSPPPPPP-----------S---PPPP---SS-HHHHHHHHHHHHHHHHHHHHHSSSS--HHHHHHHHHHHHHHHHHHHHHIIIIISTTS----HHHHHHHHHHHHHHHHHHSPPPP-------GGGGTTT--

pLDDT: mean 80.95, std 17.73, range [42.59, 98.5]

Radius of gyration: 27.01 Å; Cα contacts (8 Å, |Δi|>4): 190; chains: 1; bounding box: 63×40×97 Å